Protein AF-A0A8D0GZ92-F1 (afdb_monomer_lite)

Secondary structure (DSSP, 8-state):
-HHHHHHHHTSPPBTTB-HHHHHHHHHHHHHHHHHHHHHHHHHHHHHHHHT--GGGGSPTT---HHHHHHHHHHHHHT-SS--TTTTGGGSPPPP---HHHHHHHHHHHHGGGS-HHHHHHHHHHHHHHHHTHHHHHHHHHHHHHHHSSSTTHHHIIIIIIIS--S-HHHHT-------SS----S-HHHHHHHHHHHHHHHHHHHHTT-SPPPEETTTEEPP-GGGGGSSSEEEE--SSS-EEEE-SS--EEEEEETTEEEEEE-EETTEEPPHHHHHHHHHHHHH--PPPPTTHHHHGGGGGS-TTS-PPPPP-S-PPPPP-----------------SS----S-EE------

Structure (mmCIF, N/CA/C/O backbone):
data_AF-A0A8D0GZ92-F1
#
_entry.id   AF-A0A8D0GZ92-F1
#
loop_
_atom_site.group_PDB
_atom_site.id
_atom_site.type_symbol
_atom_site.label_atom_id
_atom_site.label_alt_id
_atom_site.label_comp_id
_atom_site.label_asym_id
_atom_site.label_entity_id
_atom_site.label_seq_id
_atom_site.pdbx_PDB_ins_code
_atom_site.Cartn_x
_atom_site.Cartn_y
_atom_site.Cartn_z
_atom_site.occupancy
_atom_site.B_iso_or_equiv
_atom_site.auth_seq_id
_atom_site.auth_comp_id
_atom_site.auth_asym_id
_atom_site.auth_atom_id
_atom_site.pdbx_PDB_model_num
ATOM 1 N N . MET A 1 1 ? 5.619 -16.205 49.982 1.00 55.62 1 MET A N 1
ATOM 2 C CA . MET A 1 1 ? 5.967 -16.396 48.554 1.00 55.62 1 MET A CA 1
ATOM 3 C C . MET A 1 1 ? 4.899 -15.860 47.570 1.00 55.62 1 MET A C 1
ATOM 5 O O . MET A 1 1 ? 4.922 -16.271 46.428 1.00 55.62 1 MET A O 1
ATOM 9 N N . GLY A 1 2 ? 4.015 -14.900 47.908 1.00 82.19 2 GLY A N 1
ATOM 10 C CA . GLY A 1 2 ? 3.177 -14.170 46.918 1.00 82.19 2 GLY A CA 1
ATOM 11 C C . GLY A 1 2 ? 2.415 -15.019 45.872 1.00 82.19 2 GLY A C 1
ATOM 12 O O . GLY A 1 2 ? 2.081 -16.174 46.121 1.00 82.19 2 GLY A O 1
ATOM 13 N N . MET A 1 3 ? 2.146 -14.454 44.684 1.00 79.38 3 MET A N 1
ATOM 14 C CA . MET A 1 3 ? 1.546 -15.200 43.557 1.00 79.38 3 MET A CA 1
ATOM 15 C C . MET A 1 3 ? 2.471 -16.294 42.997 1.00 79.38 3 MET A C 1
ATOM 17 O O . MET A 1 3 ? 1.981 -17.310 42.516 1.00 79.38 3 MET A O 1
ATOM 21 N N . ILE A 1 4 ? 3.793 -16.120 43.094 1.00 82.12 4 ILE A N 1
ATOM 22 C CA . ILE A 1 4 ? 4.789 -17.098 42.621 1.00 82.12 4 ILE A CA 1
ATOM 23 C C . ILE A 1 4 ? 4.659 -18.421 43.392 1.00 82.12 4 ILE A C 1
ATOM 25 O O . ILE A 1 4 ? 4.644 -19.488 42.791 1.00 82.12 4 ILE A O 1
ATOM 29 N N . GLY A 1 5 ? 4.468 -18.354 44.710 1.00 79.38 5 GLY A N 1
ATOM 30 C CA . GLY A 1 5 ? 4.240 -19.514 45.572 1.00 79.38 5 GLY A CA 1
ATOM 31 C C . GLY A 1 5 ? 2.947 -20.249 45.235 1.00 79.38 5 GLY A C 1
ATOM 32 O O . GLY A 1 5 ? 2.959 -21.468 45.144 1.00 79.38 5 GLY A O 1
ATOM 33 N N . LYS A 1 6 ? 1.866 -19.519 44.926 1.00 83.06 6 LYS A N 1
ATOM 34 C CA . LYS A 1 6 ? 0.609 -20.137 44.470 1.00 83.06 6 LYS A CA 1
ATOM 35 C C . LYS A 1 6 ? 0.766 -20.868 43.136 1.00 83.06 6 LYS A C 1
ATOM 37 O O . LYS A 1 6 ? 0.186 -21.931 42.954 1.00 83.06 6 LYS A O 1
ATOM 42 N N . ILE A 1 7 ? 1.550 -20.320 42.204 1.00 82.81 7 ILE A N 1
ATOM 43 C CA . ILE A 1 7 ? 1.869 -20.997 40.936 1.00 82.81 7 ILE A CA 1
ATOM 44 C C . ILE A 1 7 ? 2.711 -22.247 41.211 1.00 82.81 7 ILE A C 1
ATOM 46 O O . ILE A 1 7 ? 2.443 -23.298 40.639 1.00 82.81 7 ILE A O 1
ATOM 50 N N . LYS A 1 8 ? 3.690 -22.145 42.119 1.00 81.06 8 LYS A N 1
ATOM 51 C CA . LYS A 1 8 ? 4.543 -23.261 42.539 1.00 81.06 8 LYS A CA 1
ATOM 52 C C . LYS A 1 8 ? 3.734 -24.437 43.096 1.00 81.06 8 LYS A C 1
ATOM 54 O O . LYS A 1 8 ? 3.995 -25.568 42.714 1.00 81.06 8 LYS A O 1
ATOM 59 N N . GLU A 1 9 ? 2.729 -24.167 43.929 1.00 83.06 9 GLU A N 1
ATOM 60 C CA . GLU A 1 9 ? 1.842 -25.183 44.529 1.00 83.06 9 GLU A CA 1
ATOM 61 C C . GLU A 1 9 ? 1.042 -25.998 43.497 1.00 83.06 9 GLU A C 1
ATOM 63 O O . GLU A 1 9 ? 0.631 -27.116 43.787 1.00 83.06 9 GLU A O 1
ATOM 68 N N . HIS A 1 10 ? 0.841 -25.463 42.288 1.00 82.50 10 HIS A N 1
ATOM 69 C CA . HIS A 1 10 ? 0.111 -26.132 41.206 1.00 82.50 10 HIS A CA 1
ATOM 70 C C . HIS A 1 10 ? 1.036 -26.820 40.187 1.00 82.50 10 HIS A C 1
ATOM 72 O O . HIS A 1 10 ? 0.551 -27.396 39.212 1.00 82.50 10 HIS A O 1
ATOM 78 N N . LEU A 1 11 ? 2.361 -26.762 40.378 1.00 79.62 11 LEU A N 1
ATOM 79 C CA . LEU A 1 11 ? 3.323 -27.457 39.525 1.00 79.62 11 LEU A CA 1
ATOM 80 C C . LEU A 1 11 ? 3.565 -28.879 40.060 1.00 79.62 11 LEU A C 1
ATOM 82 O O . LEU A 1 11 ? 3.904 -29.033 41.235 1.00 79.62 11 LEU A O 1
ATOM 86 N N . PRO A 1 12 ? 3.432 -29.929 39.228 1.00 73.56 12 PRO A N 1
ATOM 87 C CA . PRO A 1 12 ? 3.648 -31.297 39.681 1.00 73.56 12 PRO A CA 1
ATOM 88 C C . PRO A 1 12 ? 5.105 -31.501 40.112 1.00 73.56 12 PRO A C 1
ATOM 90 O O . PRO A 1 12 ? 6.044 -31.093 39.423 1.00 73.56 12 PRO A O 1
ATOM 93 N N . VAL A 1 13 ? 5.297 -32.147 41.261 1.00 64.62 13 VAL A N 1
ATOM 94 C CA . VAL A 1 13 ? 6.606 -32.650 41.690 1.00 64.62 13 VAL A CA 1
ATOM 95 C C . VAL A 1 13 ? 6.866 -33.943 40.910 1.00 64.62 13 VAL A C 1
ATOM 97 O O . VAL A 1 13 ? 6.048 -34.858 40.937 1.00 64.62 13 VAL A O 1
ATOM 100 N N . SER A 1 14 ? 7.976 -34.014 40.181 1.00 68.75 14 SER A N 1
ATOM 101 C CA . SER A 1 14 ? 8.399 -35.186 39.402 1.00 68.75 14 SER A CA 1
ATOM 102 C C . SER A 1 14 ? 9.882 -35.439 39.672 1.00 68.75 14 SER A C 1
ATOM 104 O O . SER A 1 14 ? 10.587 -34.496 40.028 1.00 68.75 14 SER A O 1
ATOM 106 N N . GLU A 1 15 ? 10.382 -36.664 39.463 1.00 60.38 15 GLU A N 1
ATOM 107 C CA . GLU A 1 15 ? 11.820 -36.992 39.575 1.00 60.38 15 GLU A CA 1
ATOM 108 C C . GLU A 1 15 ? 12.722 -36.041 38.767 1.00 60.38 15 GLU A C 1
ATOM 110 O O . GLU A 1 15 ? 13.886 -35.845 39.107 1.00 60.38 15 GLU A O 1
ATOM 115 N N . TYR A 1 16 ? 12.170 -35.396 37.737 1.00 63.28 16 TYR A N 1
ATOM 116 C CA . TYR A 1 16 ? 12.874 -34.463 36.862 1.00 63.28 16 TYR A CA 1
ATOM 117 C C . TYR A 1 16 ? 12.744 -32.977 37.254 1.00 63.28 16 TYR A C 1
ATOM 119 O O . TYR A 1 16 ? 13.370 -32.134 36.611 1.00 63.28 16 TYR A O 1
ATOM 127 N N . LEU A 1 17 ? 11.948 -32.615 38.274 1.00 73.69 17 LEU A N 1
ATOM 128 C CA . LEU A 1 17 ? 11.696 -31.217 38.659 1.00 73.69 17 LEU A CA 1
ATOM 129 C C . LEU A 1 17 ? 11.966 -30.985 40.154 1.00 73.69 17 LEU A C 1
ATOM 131 O O . LEU A 1 17 ? 11.111 -31.214 41.008 1.00 73.69 17 LEU A O 1
ATOM 135 N N . SER A 1 18 ? 13.169 -30.497 40.465 1.00 81.19 18 SER A N 1
ATOM 136 C CA . SER A 1 18 ? 13.577 -30.147 41.832 1.00 81.19 18 SER A CA 1
ATOM 137 C C . SER A 1 18 ? 12.825 -28.921 42.373 1.00 81.19 18 SER A C 1
ATOM 139 O O . SER A 1 18 ? 12.282 -28.121 41.609 1.00 81.19 18 SER A O 1
ATOM 141 N N . ASP A 1 19 ? 12.847 -28.710 43.694 1.00 80.56 19 ASP A N 1
ATOM 142 C CA . ASP A 1 19 ? 12.244 -27.527 44.337 1.00 80.56 19 ASP A CA 1
ATOM 143 C C . ASP A 1 19 ? 12.795 -26.202 43.771 1.00 80.56 19 ASP A C 1
ATOM 145 O O . ASP A 1 19 ? 12.054 -25.244 43.532 1.00 80.56 19 ASP A O 1
ATOM 149 N N . GLN A 1 20 ? 14.099 -26.174 43.464 1.00 81.81 20 GLN A N 1
ATOM 150 C CA . GLN A 1 20 ? 14.734 -25.057 42.762 1.00 81.81 20 GLN A CA 1
ATOM 151 C C . GLN A 1 20 ? 14.167 -24.880 41.346 1.00 81.81 20 GLN A C 1
ATOM 153 O O . GLN A 1 20 ? 13.862 -23.753 40.956 1.00 81.81 20 GLN A O 1
ATOM 158 N N . GLY A 1 21 ? 13.956 -25.972 40.605 1.00 82.56 21 GLY A N 1
ATOM 159 C CA . GLY A 1 21 ? 13.308 -25.951 39.292 1.00 82.56 21 GLY A CA 1
ATOM 160 C C . GLY A 1 21 ? 11.879 -25.401 39.341 1.00 82.56 21 GLY A C 1
ATOM 161 O O . GLY A 1 21 ? 11.512 -24.574 38.508 1.00 82.56 21 GLY A O 1
ATOM 162 N N . GLN A 1 22 ? 11.095 -25.765 40.359 1.00 82.88 22 GLN A N 1
ATOM 163 C CA . GLN A 1 22 ? 9.747 -25.225 40.571 1.00 82.88 22 GLN A CA 1
ATOM 164 C C . GLN A 1 22 ? 9.756 -23.724 40.897 1.00 82.88 22 GLN A C 1
ATOM 166 O O . GLN A 1 22 ? 8.918 -22.974 40.389 1.00 82.88 22 GLN A O 1
ATOM 171 N N . ASN A 1 23 ? 10.709 -23.256 41.711 1.00 86.00 23 ASN A N 1
ATOM 172 C CA . ASN A 1 23 ? 10.872 -21.827 42.008 1.00 86.00 23 ASN A CA 1
ATOM 173 C C . ASN A 1 23 ? 11.219 -21.026 40.740 1.00 86.00 23 ASN A C 1
ATOM 175 O O . ASN A 1 23 ? 10.626 -19.978 40.487 1.00 86.00 23 ASN A O 1
ATOM 179 N N . VAL A 1 24 ? 12.140 -21.531 39.912 1.00 89.19 24 VAL A N 1
ATOM 180 C CA . VAL A 1 24 ? 12.517 -20.883 38.645 1.00 89.19 24 VAL A CA 1
ATOM 181 C C . VAL A 1 24 ? 11.342 -20.869 37.668 1.00 89.19 24 VAL A C 1
ATOM 183 O O . VAL A 1 24 ? 11.034 -19.823 37.098 1.00 89.19 24 VAL A O 1
ATOM 186 N N . LEU A 1 25 ? 10.643 -21.995 37.505 1.00 88.88 25 LEU A N 1
ATOM 187 C CA . LEU A 1 25 ? 9.524 -22.109 36.569 1.00 88.88 25 LEU A CA 1
ATOM 188 C C . LEU A 1 25 ? 8.343 -21.217 36.974 1.00 88.88 25 LEU A C 1
ATOM 190 O O . LEU A 1 25 ? 7.764 -20.537 36.129 1.00 88.88 25 LEU A O 1
ATOM 194 N N . SER A 1 26 ? 8.014 -21.164 38.266 1.00 87.25 26 SER A N 1
ATOM 195 C CA . SER A 1 26 ? 6.948 -20.296 38.782 1.00 87.25 26 SER A CA 1
ATOM 196 C C . SER A 1 26 ? 7.288 -18.806 38.652 1.00 87.25 26 SER A C 1
ATOM 198 O O . SER A 1 26 ? 6.424 -18.015 38.265 1.00 87.25 26 SER A O 1
ATOM 200 N N . ALA A 1 27 ? 8.543 -18.411 38.889 1.00 91.12 27 ALA A N 1
ATOM 201 C CA . ALA A 1 27 ? 9.006 -17.042 38.658 1.00 91.12 27 ALA A CA 1
ATOM 202 C C . ALA A 1 27 ? 8.995 -16.670 37.163 1.00 91.12 27 ALA A C 1
ATOM 204 O O . ALA A 1 27 ? 8.590 -15.562 36.798 1.00 91.12 27 ALA A O 1
ATOM 205 N N . LEU A 1 28 ? 9.386 -17.597 36.284 1.00 93.44 28 LEU A N 1
ATOM 206 C CA . LEU A 1 28 ? 9.356 -17.406 34.834 1.00 93.44 28 LEU A CA 1
ATOM 207 C C . LEU A 1 28 ? 7.917 -17.295 34.309 1.00 93.44 28 LEU A C 1
ATOM 209 O O . LEU A 1 28 ? 7.618 -16.408 33.510 1.00 93.44 28 LEU A O 1
ATOM 213 N N . ALA A 1 29 ? 7.002 -18.124 34.812 1.00 91.50 29 ALA A N 1
ATOM 214 C CA . ALA A 1 29 ? 5.585 -18.052 34.470 1.00 91.50 29 ALA A CA 1
ATOM 215 C C . ALA A 1 29 ? 4.966 -16.722 34.925 1.00 91.50 29 ALA A C 1
ATOM 217 O O . ALA A 1 29 ? 4.347 -16.021 34.125 1.00 91.50 29 ALA A O 1
ATOM 218 N N . PHE A 1 30 ? 5.187 -16.330 36.185 1.00 94.31 30 PHE A N 1
ATOM 219 C CA . PHE A 1 30 ? 4.680 -15.066 36.716 1.00 94.31 30 PHE A CA 1
ATOM 220 C C . PHE A 1 30 ? 5.223 -13.854 35.950 1.00 94.31 30 PHE A C 1
ATOM 222 O O . PHE A 1 30 ? 4.450 -12.986 35.545 1.00 94.31 30 PHE A O 1
ATOM 229 N N . SER A 1 31 ? 6.537 -13.800 35.711 1.00 94.19 31 SER A N 1
ATOM 230 C CA . SER A 1 31 ? 7.157 -12.692 34.973 1.00 94.19 31 SER A CA 1
ATOM 231 C C . SER A 1 31 ? 6.659 -12.610 33.529 1.00 94.19 31 SER A C 1
ATOM 233 O O . SER A 1 31 ? 6.366 -11.512 33.059 1.00 94.19 31 SER A O 1
ATOM 235 N N . THR A 1 32 ? 6.466 -13.748 32.854 1.00 94.50 32 THR A N 1
ATOM 236 C CA . THR A 1 32 ? 5.903 -13.796 31.495 1.00 94.50 32 THR A CA 1
ATOM 237 C C . THR A 1 32 ? 4.463 -13.282 31.463 1.00 94.50 32 THR A C 1
ATOM 239 O O . THR A 1 32 ? 4.130 -12.453 30.617 1.00 94.50 32 THR A O 1
ATOM 242 N N . VAL A 1 33 ? 3.611 -13.713 32.401 1.00 95.19 33 VAL A N 1
ATOM 243 C CA . VAL A 1 33 ? 2.216 -13.245 32.499 1.00 95.19 33 VAL A CA 1
ATOM 244 C C . VAL A 1 33 ? 2.155 -11.748 32.795 1.00 95.19 33 VAL A C 1
ATOM 246 O O . VAL A 1 33 ? 1.409 -11.026 32.134 1.00 95.19 33 VAL A O 1
ATOM 249 N N . LEU A 1 34 ? 2.963 -11.260 33.740 1.00 95.44 34 LEU A N 1
ATOM 250 C CA . LEU A 1 34 ? 3.033 -9.837 34.073 1.00 95.44 34 LEU A CA 1
ATOM 251 C C . LEU A 1 34 ? 3.503 -9.000 32.875 1.00 95.44 34 LEU A C 1
ATOM 253 O O . LEU A 1 34 ? 2.910 -7.965 32.567 1.00 95.44 34 LEU A O 1
ATOM 257 N N . TRP A 1 35 ? 4.540 -9.458 32.175 1.00 94.56 35 TRP A N 1
ATOM 258 C CA . TRP A 1 35 ? 5.066 -8.805 30.978 1.00 94.56 35 TRP A CA 1
ATOM 259 C C . TRP A 1 35 ? 4.031 -8.760 29.844 1.00 94.56 35 TRP A C 1
ATOM 261 O O . TRP A 1 35 ? 3.812 -7.700 29.254 1.00 94.56 35 TRP A O 1
ATOM 271 N N . LEU A 1 36 ? 3.328 -9.869 29.586 1.00 94.38 36 LEU A N 1
ATOM 272 C CA . LEU A 1 36 ? 2.234 -9.919 28.612 1.00 94.38 36 LEU A CA 1
ATOM 273 C C . LEU A 1 36 ? 1.093 -8.970 28.995 1.00 94.38 36 LEU A C 1
ATOM 275 O O . LEU A 1 36 ? 0.624 -8.209 28.148 1.00 94.38 36 LEU A O 1
ATOM 279 N N . ALA A 1 37 ? 0.672 -8.968 30.263 1.00 95.19 37 ALA A N 1
ATOM 280 C CA . ALA A 1 37 ? -0.378 -8.081 30.757 1.00 95.19 37 ALA A CA 1
ATOM 281 C C . ALA A 1 37 ? 0.000 -6.602 30.579 1.00 95.19 37 ALA A C 1
ATOM 283 O O . ALA A 1 37 ? -0.817 -5.808 30.106 1.00 95.19 37 ALA A O 1
ATOM 284 N N . LEU A 1 38 ? 1.251 -6.237 30.878 1.00 92.69 38 LEU A N 1
ATOM 285 C CA . LEU A 1 38 ? 1.764 -4.883 30.672 1.00 92.69 38 LEU A CA 1
ATOM 286 C C . LEU A 1 38 ? 1.724 -4.490 29.189 1.00 92.69 38 LEU A C 1
ATOM 288 O O . LEU A 1 38 ? 1.217 -3.420 28.853 1.00 92.69 38 LEU A O 1
ATOM 292 N N . ILE A 1 39 ? 2.203 -5.357 28.290 1.00 90.00 39 ILE A N 1
ATOM 293 C CA . ILE A 1 39 ? 2.196 -5.097 26.842 1.00 90.00 39 ILE A CA 1
ATOM 294 C C . ILE A 1 39 ? 0.772 -4.935 26.314 1.00 90.00 39 ILE A C 1
ATOM 296 O O . ILE A 1 39 ? 0.499 -3.997 25.565 1.00 90.00 39 ILE A O 1
ATOM 300 N N . LEU A 1 40 ? -0.143 -5.829 26.691 1.00 91.56 40 LEU A N 1
ATOM 301 C CA . LEU A 1 40 ? -1.537 -5.765 26.255 1.00 91.56 40 LEU A CA 1
ATOM 302 C C . LEU A 1 40 ? -2.228 -4.499 26.769 1.00 91.56 40 LEU A C 1
ATOM 304 O O . LEU A 1 40 ? -2.970 -3.862 26.019 1.00 91.56 40 LEU A O 1
ATOM 308 N N . THR A 1 41 ? -1.934 -4.092 28.003 1.00 93.00 41 THR A N 1
ATOM 309 C CA . THR A 1 41 ? -2.449 -2.849 28.590 1.00 93.00 41 THR A CA 1
ATOM 310 C C . THR A 1 41 ? -1.922 -1.632 27.834 1.00 93.00 41 THR A C 1
ATOM 312 O O . THR A 1 41 ? -2.712 -0.811 27.375 1.00 93.00 41 THR A O 1
ATOM 315 N N . MET A 1 42 ? -0.607 -1.549 27.606 1.00 91.06 42 MET A N 1
ATOM 316 C CA . MET A 1 42 ? 0.016 -0.461 26.842 1.00 91.06 42 MET A CA 1
ATOM 317 C C . MET A 1 42 ? -0.551 -0.362 25.421 1.00 91.06 42 MET A C 1
ATOM 319 O O . MET A 1 42 ? -0.904 0.726 24.966 1.00 91.06 42 MET A O 1
ATOM 323 N N . ARG A 1 43 ? -0.710 -1.500 24.730 1.00 90.75 43 ARG A N 1
ATOM 324 C CA . ARG A 1 43 ? -1.328 -1.557 23.395 1.00 90.75 43 ARG A CA 1
ATOM 325 C C . ARG A 1 43 ? -2.779 -1.089 23.412 1.00 90.75 43 ARG A C 1
ATOM 327 O O . ARG A 1 43 ? -3.183 -0.344 22.525 1.00 90.75 43 ARG A O 1
ATOM 334 N N . SER A 1 44 ? -3.548 -1.494 24.419 1.00 92.50 44 SER A N 1
ATOM 335 C CA . SER A 1 44 ? -4.953 -1.102 24.560 1.00 92.50 44 SER A CA 1
ATOM 336 C C . SER A 1 44 ? -5.094 0.397 24.822 1.00 92.50 44 SER A C 1
ATOM 338 O O . SER A 1 44 ? -5.915 1.046 24.179 1.00 92.50 44 SER A O 1
ATOM 340 N N . ILE A 1 45 ? -4.248 0.965 25.689 1.00 94.56 45 ILE A N 1
ATOM 341 C CA . ILE A 1 45 ? -4.205 2.411 25.943 1.00 94.56 45 ILE A CA 1
ATOM 342 C C . ILE A 1 45 ? -3.836 3.161 24.664 1.00 94.56 45 ILE A C 1
ATOM 344 O O . ILE A 1 45 ? -4.543 4.089 24.279 1.00 94.56 45 ILE A O 1
ATOM 348 N N . LEU A 1 46 ? -2.776 2.738 23.966 1.00 94.06 46 LEU A N 1
ATOM 349 C CA . LEU A 1 46 ? -2.370 3.380 22.719 1.00 94.06 46 LEU A CA 1
ATOM 350 C C . LEU A 1 46 ? -3.488 3.318 21.673 1.00 94.06 46 LEU A C 1
ATOM 352 O O . LEU A 1 46 ? -3.777 4.321 21.032 1.00 94.06 46 LEU A O 1
ATOM 356 N N . LYS A 1 47 ? -4.171 2.180 21.542 1.00 93.56 47 LYS A N 1
ATOM 357 C CA . LYS A 1 47 ? -5.312 2.038 20.634 1.00 93.56 47 LYS A CA 1
ATOM 358 C C . LYS A 1 47 ? -6.454 2.989 20.977 1.00 93.56 47 LYS A C 1
ATOM 360 O O . LYS A 1 47 ? -6.986 3.636 20.081 1.00 93.56 47 LYS A O 1
ATOM 365 N N . LEU A 1 48 ? -6.809 3.106 22.257 1.00 93.56 48 LEU A N 1
ATOM 366 C CA . LEU A 1 48 ? -7.830 4.051 22.715 1.00 93.56 48 LEU A CA 1
ATOM 367 C C . LEU A 1 48 ? -7.432 5.500 22.423 1.00 93.56 48 LEU A C 1
ATOM 369 O O . LEU A 1 48 ? -8.261 6.270 21.944 1.00 93.56 48 LEU A O 1
ATOM 373 N N . LEU A 1 49 ? -6.164 5.858 22.644 1.00 94.50 49 LEU A N 1
ATOM 374 C CA . LEU A 1 49 ? -5.649 7.181 22.299 1.00 94.50 49 LEU A CA 1
ATOM 375 C C . LEU A 1 49 ? -5.756 7.437 20.790 1.00 94.50 49 LEU A C 1
ATOM 377 O O . LEU A 1 49 ? -6.232 8.495 20.389 1.00 94.50 49 LEU A O 1
ATOM 381 N N . LEU A 1 50 ? -5.379 6.474 19.949 1.00 93.06 50 LEU A N 1
ATOM 382 C CA . LEU A 1 50 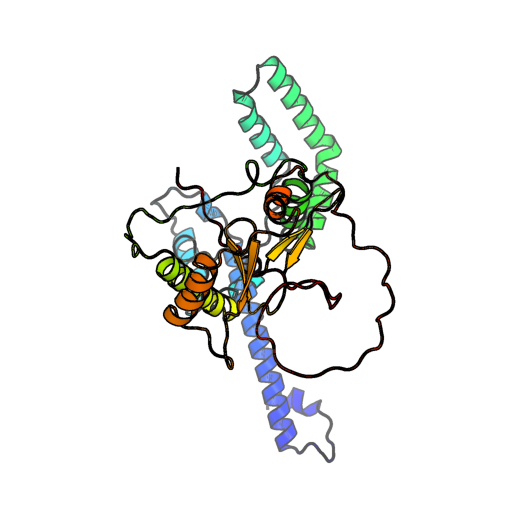? -5.438 6.618 18.491 1.00 93.06 50 LEU A CA 1
ATOM 383 C C . LEU A 1 50 ? -6.871 6.642 17.930 1.00 93.06 50 LEU A C 1
ATOM 385 O O . LEU A 1 50 ? -7.069 7.103 16.811 1.00 93.06 50 LEU A O 1
ATOM 389 N N . CYS A 1 51 ? -7.880 6.208 18.691 1.00 91.12 51 CYS A N 1
ATOM 390 C CA . CYS A 1 51 ? -9.290 6.370 18.323 1.00 91.12 51 CYS A CA 1
ATOM 391 C C . CYS A 1 51 ? -9.791 7.824 18.435 1.00 91.12 51 CYS A C 1
ATOM 393 O O . CYS A 1 51 ? -10.902 8.114 17.983 1.00 91.12 51 CYS A O 1
ATOM 395 N N . TYR A 1 52 ? -9.029 8.740 19.041 1.00 90.38 52 TYR A N 1
ATOM 396 C CA . TYR A 1 52 ? -9.394 10.155 19.080 1.00 90.38 52 TYR A CA 1
ATOM 397 C C . TYR A 1 52 ? -9.116 10.829 17.729 1.00 90.38 52 TYR A C 1
ATOM 399 O O . TYR A 1 52 ? -7.991 10.844 17.237 1.00 90.38 52 TYR A O 1
ATOM 407 N N . HIS A 1 53 ? -10.158 11.428 17.152 1.00 85.44 53 HIS A N 1
ATOM 408 C CA . HIS A 1 53 ? -10.137 12.045 15.820 1.00 85.44 53 HIS A CA 1
ATOM 409 C C . HIS A 1 53 ? -10.372 13.564 15.849 1.00 85.44 53 HIS A C 1
ATOM 411 O O . HIS A 1 53 ? -10.356 14.198 14.797 1.00 85.44 53 HIS A O 1
ATOM 417 N N . GLY A 1 54 ? -10.597 14.158 17.029 1.00 83.94 54 GLY A N 1
ATOM 418 C CA . GLY A 1 54 ? -10.922 15.587 17.154 1.00 83.94 54 GLY A CA 1
ATOM 419 C C . GLY A 1 54 ? -9.817 16.504 16.625 1.00 83.94 54 GLY A C 1
ATOM 420 O O . GLY A 1 54 ? -10.114 17.531 16.026 1.00 83.94 54 GLY A O 1
ATOM 421 N N . TRP A 1 55 ? -8.561 16.065 16.733 1.00 86.38 55 TRP A N 1
ATOM 422 C CA . TRP A 1 55 ? -7.384 16.777 16.232 1.00 86.38 55 TRP A CA 1
ATOM 423 C C . TRP A 1 55 ? -7.421 17.066 14.720 1.00 86.38 55 TRP A C 1
ATOM 425 O O . TRP A 1 55 ? -6.811 18.035 14.284 1.00 86.38 55 TRP A O 1
ATOM 435 N N . MET A 1 56 ? -8.120 16.254 13.911 1.00 86.19 56 MET A N 1
ATOM 436 C CA . MET A 1 56 ? -8.187 16.446 12.451 1.00 86.19 56 MET A CA 1
ATOM 437 C C . MET A 1 56 ? -9.039 17.647 12.038 1.00 86.19 56 MET A C 1
ATOM 439 O O . MET A 1 56 ? -8.911 18.125 10.916 1.00 86.19 56 MET A O 1
ATOM 443 N N . TYR A 1 57 ? -9.932 18.093 12.919 1.00 86.19 57 TYR A N 1
ATOM 444 C CA . TYR A 1 57 ? -10.864 19.186 12.653 1.00 86.19 57 TYR A CA 1
ATOM 445 C C . TYR A 1 57 ? -10.407 20.509 13.285 1.00 86.19 57 TYR A C 1
ATOM 447 O O . TYR A 1 57 ? -11.117 21.506 13.184 1.00 86.19 57 TYR A O 1
ATOM 455 N N . GLU A 1 58 ? -9.248 20.528 13.952 1.00 86.19 58 GLU A N 1
ATOM 456 C CA . GLU A 1 58 ? -8.665 21.754 14.498 1.00 86.19 58 GLU A CA 1
ATOM 457 C C . GLU A 1 58 ? -7.975 22.576 13.397 1.00 86.19 58 GLU A C 1
ATOM 459 O O . GLU A 1 58 ? -7.390 22.034 12.457 1.00 86.19 58 GLU A O 1
ATOM 464 N N . GLU A 1 59 ? -8.023 23.906 13.518 1.00 81.62 59 GLU A N 1
ATOM 465 C CA . GLU A 1 59 ? -7.331 24.811 12.597 1.00 81.62 59 GLU A CA 1
ATOM 466 C C . GLU A 1 59 ? -5.809 24.617 12.672 1.00 81.62 59 GLU A C 1
ATOM 468 O O . GLU A 1 59 ? -5.210 24.563 13.754 1.00 81.62 59 GLU A O 1
ATOM 473 N N . PHE A 1 60 ? -5.149 24.596 11.512 1.00 76.25 60 PHE A N 1
ATOM 474 C CA . PHE A 1 60 ? -3.691 24.550 11.455 1.00 76.25 60 PHE A CA 1
ATOM 475 C C . PHE A 1 60 ? -3.078 25.728 12.230 1.00 76.25 60 PHE A C 1
ATOM 477 O O . PHE A 1 60 ? -3.396 26.890 11.992 1.00 76.25 60 PHE A O 1
ATOM 484 N N . GLY A 1 61 ? -2.183 25.417 13.170 1.00 77.19 61 GLY A N 1
ATOM 485 C CA . GLY A 1 61 ? -1.491 26.407 14.002 1.00 77.19 61 GLY A CA 1
ATOM 486 C C . GLY A 1 61 ? -2.178 26.745 15.331 1.00 77.19 61 GLY A C 1
ATOM 487 O O . GLY A 1 61 ? -1.523 27.313 16.203 1.00 77.19 61 GLY A O 1
ATOM 488 N N . LYS A 1 62 ? -3.437 26.341 15.551 1.00 84.50 62 LYS A N 1
ATOM 489 C CA . LYS A 1 62 ? -4.153 26.551 16.821 1.00 84.50 62 LYS A CA 1
ATOM 490 C C . LYS A 1 62 ? -4.599 25.220 17.424 1.00 84.50 62 LYS A C 1
ATOM 492 O O . LYS A 1 62 ? -5.727 24.788 17.228 1.00 84.50 62 LYS A O 1
ATOM 497 N N . MET A 1 63 ? -3.715 24.588 18.199 1.00 87.31 63 MET A N 1
ATOM 498 C CA . MET A 1 63 ? -4.070 23.353 18.909 1.00 87.31 63 MET A CA 1
ATOM 499 C C . MET A 1 63 ? -4.738 23.634 20.253 1.00 87.31 63 MET A C 1
ATOM 501 O O . MET A 1 63 ? -4.202 24.398 21.070 1.00 87.31 63 MET A O 1
ATOM 505 N N . SER A 1 64 ? -5.850 22.950 20.520 1.00 91.12 64 SER A N 1
ATOM 506 C CA . SER A 1 64 ? -6.506 22.994 21.827 1.00 91.12 64 SER A CA 1
ATOM 507 C C . SER A 1 64 ? -5.614 22.387 22.919 1.00 91.12 64 SER A C 1
ATOM 509 O O . SER A 1 64 ? -4.746 21.546 22.662 1.00 91.12 64 SER A O 1
ATOM 511 N N . ASN A 1 65 ? -5.819 22.790 24.176 1.00 92.25 65 ASN A N 1
ATOM 512 C CA . ASN A 1 65 ? -5.087 22.190 25.298 1.00 92.25 65 ASN A CA 1
ATOM 513 C C . ASN A 1 65 ? -5.394 20.691 25.438 1.00 92.25 65 ASN A C 1
ATOM 515 O O . ASN A 1 65 ? -4.497 19.916 25.765 1.00 92.25 65 ASN A O 1
ATOM 519 N N . THR A 1 66 ? -6.616 20.272 25.098 1.00 91.69 66 THR A N 1
ATOM 520 C CA . THR A 1 66 ? -7.018 18.863 25.032 1.00 91.69 66 THR A CA 1
ATOM 521 C C . THR A 1 66 ? -6.155 18.085 24.041 1.00 91.69 66 THR A C 1
ATOM 523 O O . THR A 1 66 ? -5.568 17.069 24.409 1.00 91.69 66 THR A O 1
ATOM 526 N N . THR A 1 67 ? -5.997 18.594 22.816 1.00 91.88 67 THR A N 1
ATOM 527 C CA . THR A 1 67 ? -5.170 17.958 21.779 1.00 91.88 67 THR A CA 1
ATOM 528 C C . THR A 1 67 ? -3.692 17.946 22.159 1.00 91.88 67 THR A C 1
ATOM 530 O O . THR A 1 67 ? -3.017 16.941 21.949 1.00 91.88 67 THR A O 1
ATOM 533 N N . LYS A 1 68 ? -3.181 18.999 22.811 1.00 90.88 68 LYS A N 1
ATOM 534 C CA . LYS A 1 68 ? -1.800 19.016 23.330 1.00 90.88 68 LYS A CA 1
ATOM 535 C C . LYS A 1 68 ? -1.558 17.930 24.382 1.00 90.88 68 LYS A C 1
ATOM 537 O O . LYS A 1 68 ? -0.562 17.212 24.290 1.00 90.88 68 LYS A O 1
ATOM 542 N N . ILE A 1 69 ? -2.459 17.796 25.360 1.00 93.38 69 ILE A N 1
ATOM 543 C CA . ILE A 1 69 ? -2.375 16.759 26.402 1.00 93.38 69 ILE A CA 1
ATOM 544 C C . ILE A 1 69 ? -2.457 15.373 25.762 1.00 93.38 69 ILE A C 1
ATOM 546 O O . ILE A 1 69 ? -1.633 14.506 26.046 1.00 93.38 69 ILE A O 1
ATOM 550 N N . TRP A 1 70 ? -3.407 15.175 24.850 1.00 94.31 70 TRP A N 1
ATOM 551 C CA . TRP A 1 70 ? -3.558 13.920 24.126 1.00 94.31 70 TRP A CA 1
ATOM 552 C C . TRP A 1 70 ? -2.306 13.551 23.313 1.00 94.31 70 TRP A C 1
ATOM 554 O O . TRP A 1 70 ? -1.827 12.425 23.428 1.00 94.31 70 TRP A O 1
ATOM 564 N N . LEU A 1 71 ? -1.707 14.489 22.569 1.00 92.25 71 LEU A N 1
ATOM 565 C CA . LEU A 1 71 ? -0.454 14.257 21.837 1.00 92.25 71 LEU A CA 1
ATOM 566 C C . LEU A 1 71 ? 0.690 13.859 22.778 1.00 92.25 71 LEU A C 1
ATOM 568 O O . LEU A 1 71 ? 1.479 12.973 22.447 1.00 92.25 71 LEU A O 1
ATOM 572 N N . ALA A 1 72 ? 0.787 14.490 23.952 1.00 92.00 72 ALA A N 1
ATOM 573 C CA . ALA A 1 72 ? 1.779 14.121 24.957 1.00 92.00 72 ALA A CA 1
ATOM 574 C C . ALA A 1 72 ? 1.570 12.679 25.451 1.00 92.00 72 ALA A C 1
ATOM 576 O O . ALA A 1 72 ? 2.533 11.914 25.518 1.00 92.00 72 ALA A O 1
ATOM 577 N N . LEU A 1 73 ? 0.321 12.276 25.709 1.00 93.62 73 LEU A N 1
ATOM 578 C CA . LEU A 1 73 ? -0.017 10.897 26.069 1.00 93.62 73 LEU A CA 1
ATOM 579 C C . LEU A 1 73 ? 0.344 9.919 24.945 1.00 93.62 73 LEU A C 1
ATOM 581 O O . LEU A 1 73 ? 1.017 8.924 25.205 1.00 93.62 73 LEU A O 1
ATOM 585 N N . VAL A 1 74 ? -0.011 10.217 23.690 1.00 93.12 74 VAL A N 1
ATOM 586 C CA . VAL A 1 74 ? 0.362 9.375 22.539 1.00 93.12 74 VAL A CA 1
ATOM 587 C C . VAL A 1 74 ? 1.878 9.180 22.486 1.00 93.12 74 VAL A C 1
ATOM 589 O O . VAL A 1 74 ? 2.327 8.044 22.369 1.00 93.12 74 VAL A O 1
ATOM 592 N N . LYS A 1 75 ? 2.682 10.239 22.658 1.00 90.31 75 LYS A N 1
ATOM 593 C CA . LYS A 1 75 ? 4.154 10.131 22.678 1.00 90.31 75 LYS A CA 1
ATOM 594 C C . LYS A 1 75 ? 4.680 9.241 23.804 1.00 90.31 75 LYS A C 1
ATOM 596 O O . LYS A 1 75 ? 5.630 8.495 23.584 1.00 90.31 75 LYS A O 1
ATOM 601 N N . ILE A 1 76 ? 4.082 9.309 24.993 1.00 90.06 76 ILE A N 1
ATOM 602 C CA . ILE A 1 76 ? 4.480 8.478 26.139 1.00 90.06 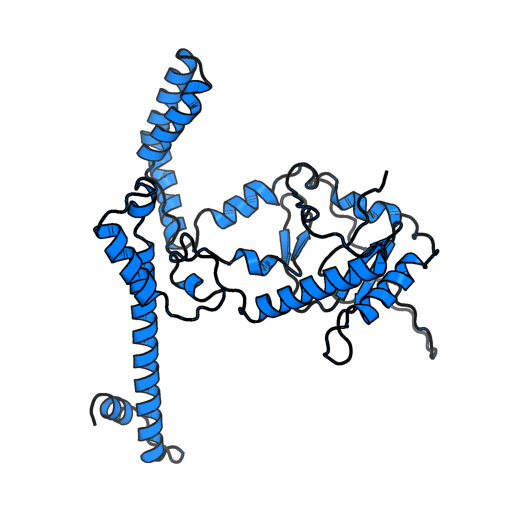76 ILE A CA 1
ATOM 603 C C . ILE A 1 76 ? 4.209 6.998 25.842 1.00 90.06 76 ILE A C 1
ATOM 605 O O . ILE A 1 76 ? 5.092 6.160 26.024 1.00 90.06 76 ILE A O 1
ATOM 609 N N . PHE A 1 77 ? 3.013 6.682 25.338 1.00 90.25 77 PHE A N 1
ATOM 610 C CA . PHE A 1 77 ? 2.579 5.302 25.097 1.00 90.25 77 PHE A CA 1
ATOM 611 C C . PHE A 1 77 ? 3.089 4.704 23.774 1.00 90.25 77 PHE A C 1
ATOM 613 O O . PHE A 1 77 ? 3.126 3.483 23.634 1.00 90.25 77 PHE A O 1
ATOM 620 N N . ALA A 1 78 ? 3.523 5.524 22.814 1.00 87.06 78 ALA A N 1
ATOM 621 C CA . ALA A 1 78 ? 4.089 5.067 21.544 1.00 87.06 78 ALA A CA 1
ATOM 622 C C . ALA A 1 78 ? 5.527 4.519 21.666 1.00 87.06 78 ALA A C 1
ATOM 624 O O . ALA A 1 78 ? 6.003 3.845 20.751 1.00 87.06 78 ALA A O 1
ATOM 625 N N . GLY A 1 79 ? 6.220 4.768 22.781 1.00 83.06 79 GLY A N 1
ATOM 626 C CA . GLY A 1 79 ? 7.589 4.299 23.005 1.00 83.06 79 GLY A CA 1
ATOM 627 C C . GLY A 1 79 ? 8.658 5.102 22.249 1.00 83.06 79 GLY A C 1
ATOM 628 O O . GLY A 1 79 ? 8.367 6.003 21.469 1.00 83.06 79 GLY A O 1
ATOM 629 N N . ARG A 1 80 ? 9.937 4.798 22.521 1.00 81.31 80 ARG A N 1
ATOM 630 C CA . ARG A 1 80 ? 11.083 5.612 22.058 1.00 81.31 80 ARG A CA 1
ATOM 631 C C . ARG A 1 80 ? 11.714 5.139 20.746 1.00 81.31 80 ARG A C 1
ATOM 633 O O . ARG A 1 80 ? 12.231 5.959 19.994 1.00 81.31 80 ARG A O 1
ATOM 640 N N . THR A 1 81 ? 11.701 3.835 20.479 1.00 85.94 81 THR A N 1
ATOM 641 C CA . THR A 1 81 ? 12.408 3.223 19.339 1.00 85.94 81 THR A CA 1
ATOM 642 C C . THR A 1 81 ? 11.522 2.196 18.631 1.00 85.94 81 THR A C 1
ATOM 644 O O . THR A 1 81 ? 11.762 0.993 18.753 1.00 85.94 81 THR A O 1
ATOM 647 N N . PRO A 1 82 ? 10.459 2.636 17.937 1.00 90.81 82 PRO A N 1
ATOM 648 C CA . PRO A 1 82 ? 9.573 1.717 17.240 1.00 90.81 82 PRO A CA 1
ATOM 649 C C . PRO A 1 82 ? 10.245 1.133 15.990 1.00 90.81 82 PRO A C 1
ATOM 651 O O . PRO A 1 82 ? 10.868 1.853 15.207 1.00 90.81 82 PRO A O 1
ATOM 654 N N . MET A 1 83 ? 10.067 -0.171 15.794 1.00 93.56 83 MET A N 1
ATOM 655 C CA . MET A 1 83 ? 10.289 -0.852 14.514 1.00 93.56 83 MET A CA 1
ATOM 656 C C . MET A 1 83 ? 9.105 -0.603 13.574 1.00 93.56 83 MET A C 1
ATOM 658 O O . MET A 1 83 ? 8.016 -0.254 14.043 1.00 93.56 83 MET A O 1
ATOM 662 N N . LEU A 1 84 ? 9.289 -0.827 12.271 1.00 95.06 84 LEU A N 1
ATOM 663 C CA . LEU A 1 84 ? 8.303 -0.528 11.222 1.00 95.06 84 LEU A CA 1
ATOM 664 C C . LEU A 1 84 ? 6.872 -0.986 11.561 1.00 95.06 84 LEU A C 1
ATOM 666 O O . LEU A 1 84 ? 5.919 -0.220 11.409 1.00 95.06 84 LEU A O 1
ATOM 670 N N . TYR A 1 85 ? 6.709 -2.210 12.074 1.00 95.12 85 TYR A N 1
ATOM 671 C CA . TYR A 1 85 ? 5.390 -2.784 12.358 1.00 95.12 85 TYR A CA 1
ATOM 672 C C . TYR A 1 85 ? 4.941 -2.668 13.822 1.00 95.12 85 TYR A C 1
ATOM 674 O O . TYR A 1 85 ? 3.874 -3.174 14.177 1.00 95.12 85 TYR A O 1
ATOM 682 N N . SER A 1 86 ? 5.679 -1.937 14.668 1.00 92.62 86 SER A N 1
ATOM 683 C CA . SER A 1 86 ? 5.416 -1.844 16.120 1.00 92.62 86 SER A CA 1
ATOM 684 C C . SER A 1 86 ? 4.000 -1.377 16.467 1.00 92.62 86 SER A C 1
ATOM 686 O O . SER A 1 86 ? 3.451 -1.774 17.495 1.00 92.62 86 SER A O 1
ATOM 688 N N . TYR A 1 87 ? 3.392 -0.556 15.608 1.00 93.62 87 TYR A N 1
ATOM 689 C CA . TYR A 1 87 ? 2.077 0.031 15.851 1.00 93.62 87 TYR A CA 1
ATOM 690 C C . TYR A 1 87 ? 0.911 -0.728 15.215 1.00 93.62 87 TYR A C 1
ATOM 692 O O . TYR A 1 87 ? -0.224 -0.430 15.571 1.00 93.62 87 TYR A O 1
ATOM 700 N N . GLN A 1 88 ? 1.139 -1.710 14.328 1.00 92.88 88 GLN A N 1
ATOM 701 C CA . GLN A 1 88 ? 0.053 -2.319 13.534 1.00 92.88 88 GLN A CA 1
ATOM 702 C C . GLN A 1 88 ? -1.071 -2.900 14.406 1.00 92.88 88 GLN A C 1
ATOM 704 O O . GLN A 1 88 ? -2.245 -2.719 14.100 1.00 92.88 88 GLN A O 1
ATOM 709 N N . ALA A 1 89 ? -0.724 -3.523 15.536 1.00 90.31 89 ALA A N 1
ATOM 710 C CA . ALA A 1 89 ? -1.698 -4.085 16.475 1.00 90.31 89 ALA A CA 1
ATOM 711 C C . ALA A 1 89 ? -2.477 -3.026 17.286 1.00 90.31 89 ALA A C 1
ATOM 713 O O . ALA A 1 89 ? -3.546 -3.324 17.822 1.00 90.31 89 ALA A O 1
ATOM 714 N N . SER A 1 90 ? -1.945 -1.807 17.388 1.00 92.69 90 SER A N 1
ATOM 715 C CA . SER A 1 90 ? -2.537 -0.697 18.142 1.00 92.69 90 SER A CA 1
ATOM 716 C C . SER A 1 90 ? -3.333 0.263 17.259 1.00 92.69 90 SER A C 1
ATOM 718 O O . SER A 1 90 ? -4.033 1.119 17.792 1.00 92.69 90 SER A O 1
ATOM 720 N N . LEU A 1 91 ? -3.250 0.149 15.929 1.00 92.94 91 LEU A N 1
ATOM 721 C CA . LEU A 1 91 ? -4.004 1.021 15.032 1.00 92.94 91 LEU A CA 1
ATOM 722 C C . LEU A 1 91 ? -5.522 0.821 15.218 1.00 92.94 91 LEU A C 1
ATOM 724 O O . LEU A 1 91 ? -5.996 -0.313 15.385 1.00 92.94 91 LEU A O 1
ATOM 728 N N . PRO A 1 92 ? -6.307 1.911 15.209 1.00 90.81 92 PRO A N 1
ATOM 729 C CA . PRO A 1 92 ? -7.755 1.826 15.278 1.00 90.81 92 PRO A CA 1
ATOM 730 C C . PRO A 1 92 ? -8.308 1.215 13.986 1.00 90.81 92 PRO A C 1
ATOM 732 O O . PRO A 1 92 ? -7.717 1.331 12.911 1.00 90.81 92 PRO A O 1
ATOM 735 N N . ARG A 1 93 ? -9.473 0.569 14.085 1.00 89.81 93 ARG A N 1
ATOM 736 C CA . ARG A 1 93 ? -10.205 0.136 12.889 1.00 89.81 93 ARG A CA 1
ATOM 737 C C . ARG A 1 93 ? -10.765 1.361 12.180 1.00 89.81 93 ARG A C 1
ATOM 739 O O . ARG A 1 93 ? -11.166 2.322 12.835 1.00 89.81 93 ARG A O 1
ATOM 746 N N . LEU A 1 94 ? -10.852 1.290 10.855 1.00 91.56 94 LEU A N 1
ATOM 747 C CA . LEU A 1 94 ? -11.503 2.333 10.072 1.00 91.56 94 LEU A CA 1
ATOM 748 C C . LEU A 1 94 ? -12.980 2.449 10.507 1.00 91.56 94 LEU A C 1
ATOM 750 O O . LEU A 1 94 ? -13.692 1.440 10.463 1.00 91.56 94 LEU A O 1
ATOM 754 N N . PRO A 1 95 ? -13.452 3.633 10.939 1.00 91.06 95 PRO A N 1
ATOM 755 C CA . PRO A 1 95 ? -14.832 3.801 11.371 1.00 91.06 95 PRO A CA 1
ATOM 756 C C . PRO A 1 95 ? -15.799 3.687 10.188 1.00 91.06 95 PRO A C 1
ATOM 758 O O . PRO A 1 95 ? -15.479 4.065 9.059 1.00 91.06 95 PRO A O 1
ATOM 761 N N . VAL A 1 96 ? -17.004 3.189 10.466 1.00 94.88 96 VAL A N 1
ATOM 762 C CA . VAL A 1 96 ? -18.122 3.178 9.514 1.00 94.88 96 VAL A CA 1
ATOM 763 C C . VAL A 1 96 ? -18.944 4.456 9.740 1.00 94.88 96 VAL A C 1
ATOM 765 O O . VAL A 1 96 ? -19.575 4.564 10.796 1.00 94.88 96 VAL A O 1
ATOM 768 N N . PRO A 1 97 ? -18.937 5.433 8.809 1.00 94.88 97 PRO A N 1
ATOM 769 C CA . PRO A 1 97 ? -19.692 6.679 8.958 1.00 94.88 97 PRO A CA 1
ATOM 770 C C . PRO A 1 97 ? -21.197 6.425 9.050 1.00 94.88 97 PRO A C 1
ATOM 772 O O . PRO A 1 97 ? -21.691 5.437 8.509 1.00 94.88 97 PRO A O 1
ATOM 775 N N . ALA A 1 98 ? -21.949 7.305 9.716 1.00 95.94 98 ALA A N 1
ATOM 776 C CA . ALA A 1 98 ? -23.404 7.197 9.744 1.00 95.94 98 ALA A CA 1
ATOM 777 C C . ALA A 1 98 ? -23.993 7.435 8.346 1.00 95.94 98 ALA A C 1
ATOM 779 O O . ALA A 1 98 ? -23.552 8.332 7.633 1.00 95.94 98 ALA A O 1
ATOM 780 N N . ILE A 1 99 ? -25.030 6.670 7.979 1.00 96.56 99 ILE A N 1
ATOM 781 C CA . ILE A 1 99 ? -25.678 6.786 6.660 1.00 96.56 99 ILE A CA 1
ATOM 782 C C . ILE A 1 99 ? -26.144 8.216 6.414 1.00 96.56 99 ILE A C 1
ATOM 784 O O . ILE A 1 99 ? -25.908 8.747 5.338 1.00 96.56 99 ILE A O 1
ATOM 788 N N . LYS A 1 100 ? -26.764 8.839 7.419 1.00 96.44 100 LYS A N 1
ATOM 789 C CA . LYS A 1 100 ? -27.261 10.211 7.337 1.00 96.44 100 LYS A CA 1
ATOM 790 C C . LYS A 1 100 ? -26.151 11.198 6.966 1.00 96.44 100 LYS A C 1
ATOM 792 O O . LYS A 1 100 ? -26.309 11.964 6.021 1.00 96.44 100 LYS A O 1
ATOM 797 N N . ASP A 1 101 ? -25.002 11.109 7.639 1.00 96.19 101 ASP A N 1
ATOM 798 C CA . ASP A 1 101 ? -23.837 11.954 7.351 1.00 96.19 101 ASP A CA 1
ATOM 799 C C . ASP A 1 101 ? -23.285 11.675 5.946 1.00 96.19 101 ASP A C 1
ATOM 801 O O . ASP A 1 101 ? -22.920 12.599 5.219 1.00 96.19 101 ASP A O 1
ATOM 805 N N . THR A 1 102 ? -23.240 10.401 5.536 1.00 96.88 102 THR A N 1
ATOM 806 C CA . THR A 1 102 ? -22.817 10.007 4.185 1.00 96.88 102 THR A CA 1
ATOM 807 C C . THR A 1 102 ? -23.759 10.553 3.114 1.00 96.88 102 THR A C 1
ATOM 809 O O . THR A 1 102 ? -23.279 11.087 2.119 1.00 96.88 102 THR A O 1
ATOM 812 N N . MET A 1 103 ? -25.077 10.462 3.306 1.00 97.75 103 MET A N 1
ATOM 813 C CA . MET A 1 103 ? -26.078 10.967 2.360 1.00 97.75 103 MET A CA 1
ATOM 814 C C . MET A 1 103 ? -26.057 12.489 2.273 1.00 97.75 103 MET A C 1
ATOM 816 O O . MET A 1 103 ? -26.115 13.031 1.172 1.00 97.75 103 MET A O 1
ATOM 820 N N . GLN A 1 104 ? -25.902 13.181 3.402 1.00 97.69 104 GLN A N 1
ATOM 821 C CA . GLN A 1 104 ? -25.761 14.632 3.413 1.00 97.69 104 GLN A CA 1
ATOM 822 C C . GLN A 1 104 ? -24.527 15.077 2.614 1.00 97.69 104 GLN A C 1
ATOM 824 O O . GLN A 1 104 ? -24.661 15.854 1.672 1.00 97.69 104 GLN A O 1
ATOM 829 N N . ARG A 1 105 ? -23.343 14.531 2.926 1.00 97.81 105 ARG A N 1
ATOM 830 C CA . ARG A 1 105 ? -22.095 14.861 2.211 1.00 97.81 105 ARG A CA 1
ATOM 831 C C . ARG A 1 105 ? -22.149 14.465 0.736 1.00 97.81 105 ARG A C 1
ATOM 833 O O . ARG A 1 105 ? -21.591 15.155 -0.112 1.00 97.81 105 ARG A O 1
ATOM 840 N N . TYR A 1 106 ? -22.836 13.367 0.418 1.00 97.75 106 TYR A N 1
ATOM 841 C CA . TYR A 1 106 ? -23.082 12.964 -0.962 1.00 97.75 106 TYR A CA 1
ATOM 842 C C . TYR A 1 106 ? -23.882 14.039 -1.706 1.00 97.75 106 TYR A C 1
ATOM 844 O O . TYR A 1 106 ? -23.409 14.528 -2.730 1.00 97.75 106 TYR A O 1
ATOM 852 N N . LEU A 1 107 ? -25.027 14.469 -1.166 1.00 98.25 107 LEU A N 1
ATOM 853 C CA . LEU A 1 107 ? -25.855 15.512 -1.776 1.00 98.25 107 LEU A CA 1
ATOM 854 C C . LEU A 1 107 ? -25.095 16.839 -1.907 1.00 98.25 107 LEU A C 1
ATOM 856 O O . LEU A 1 107 ? -25.123 17.448 -2.972 1.00 98.25 107 LEU A O 1
ATOM 860 N N . GLU A 1 108 ? -24.353 17.250 -0.878 1.00 98.00 108 GLU A N 1
ATOM 861 C CA . GLU A 1 108 ? -23.486 18.436 -0.935 1.00 98.00 108 GLU A CA 1
ATOM 862 C C . GLU A 1 108 ? -22.459 18.344 -2.077 1.00 98.00 108 GLU A C 1
ATOM 864 O O . GLU A 1 108 ? -22.269 19.312 -2.812 1.00 98.00 108 GLU A O 1
ATOM 869 N N . SER A 1 109 ? -21.838 17.176 -2.279 1.00 98.06 109 SER A N 1
ATOM 870 C CA . SER A 1 109 ? -20.805 16.999 -3.310 1.00 98.06 109 SER A CA 1
ATOM 871 C C . SER A 1 109 ? -21.348 16.933 -4.741 1.00 98.06 109 SER A C 1
ATOM 873 O O . SER A 1 109 ? -20.673 17.387 -5.662 1.00 98.06 109 SER A O 1
ATOM 875 N N . VAL A 1 110 ? -22.563 16.409 -4.949 1.00 97.38 110 VAL A N 1
ATOM 876 C CA . VAL A 1 110 ? -23.177 16.330 -6.289 1.00 97.38 110 VAL A CA 1
ATOM 877 C C . VAL A 1 110 ? -23.990 17.565 -6.662 1.00 97.38 110 VAL A C 1
ATOM 879 O O . VAL A 1 110 ? -24.257 17.771 -7.843 1.00 97.38 110 VAL A O 1
ATOM 882 N N . ARG A 1 111 ? -24.365 18.408 -5.690 1.00 97.62 111 ARG A N 1
ATOM 883 C CA . ARG A 1 111 ? -25.123 19.641 -5.935 1.00 97.62 111 ARG A CA 1
ATOM 884 C C . ARG A 1 111 ? -24.552 20.516 -7.062 1.00 97.62 111 ARG A C 1
ATOM 886 O O . ARG A 1 111 ? -25.339 20.891 -7.927 1.00 97.62 111 ARG A O 1
ATOM 893 N N . PRO A 1 112 ? -23.244 20.841 -7.111 1.00 98.06 112 PRO A N 1
ATOM 894 C CA . PRO A 1 112 ? -22.699 21.686 -8.179 1.00 98.06 112 PRO A CA 1
ATOM 895 C C . PRO A 1 112 ? -22.668 21.011 -9.561 1.00 98.06 112 PRO A C 1
ATOM 897 O O . PRO A 1 112 ? -22.355 21.673 -10.544 1.00 98.06 112 PRO A O 1
ATOM 900 N N . LEU A 1 113 ? -22.975 19.713 -9.651 1.00 97.75 113 LEU A N 1
ATOM 901 C CA . LEU A 1 113 ? -22.946 18.930 -10.889 1.00 97.75 113 LEU A CA 1
ATOM 902 C C . LEU A 1 113 ? -24.342 18.737 -11.506 1.00 97.75 113 LEU A C 1
ATOM 904 O O . LEU A 1 113 ? -24.465 18.030 -12.503 1.00 97.75 113 LEU A O 1
ATOM 908 N N . MET A 1 114 ? -25.391 19.294 -10.891 1.00 97.44 114 MET A N 1
ATOM 909 C CA . MET A 1 114 ? -26.787 18.980 -11.207 1.00 97.44 114 MET A CA 1
ATOM 910 C C . MET A 1 114 ? -27.658 20.233 -11.279 1.00 97.44 114 MET A C 1
ATOM 912 O O . MET A 1 114 ? -27.512 21.163 -10.484 1.00 97.44 114 MET A O 1
ATOM 916 N N . THR A 1 115 ? -28.639 20.211 -12.180 1.00 98.50 115 THR A N 1
ATOM 917 C CA . THR A 1 115 ? -29.740 21.185 -12.188 1.00 98.50 115 THR A CA 1
ATOM 918 C C . THR A 1 115 ? -30.635 21.021 -10.955 1.00 98.50 115 THR A C 1
ATOM 920 O O . THR A 1 115 ? -30.601 20.001 -10.265 1.00 98.50 115 THR A O 1
ATOM 923 N N . ASP A 1 116 ? -31.487 22.007 -10.671 1.00 98.31 116 ASP A N 1
ATOM 924 C CA . ASP A 1 116 ? -32.410 21.952 -9.526 1.00 98.31 116 ASP A CA 1
ATOM 925 C C . ASP A 1 116 ? -33.392 20.781 -9.613 1.00 98.31 116 ASP A C 1
ATOM 927 O O . ASP A 1 116 ? -33.648 20.106 -8.615 1.00 98.31 116 ASP A O 1
ATOM 931 N N . ALA A 1 117 ? -33.905 20.496 -10.811 1.00 98.19 117 ALA A N 1
ATOM 932 C CA . ALA A 1 117 ? -34.806 19.371 -11.038 1.00 98.19 117 ALA A CA 1
ATOM 933 C C . ALA A 1 117 ? -34.110 18.024 -10.767 1.00 98.19 117 ALA A C 1
ATOM 935 O O . ALA A 1 117 ? -34.652 17.169 -10.062 1.00 98.19 117 ALA A O 1
ATOM 936 N N . GLU A 1 118 ? -32.886 17.846 -11.272 1.00 98.19 118 GLU A N 1
ATOM 937 C CA . GLU A 1 118 ? -32.085 16.641 -11.030 1.00 98.19 118 GLU A CA 1
ATOM 938 C C . GLU A 1 118 ? -31.710 16.498 -9.558 1.00 98.19 118 GLU A C 1
ATOM 940 O O . GLU A 1 118 ? -31.852 15.415 -8.991 1.00 98.19 118 GLU A O 1
ATOM 945 N N . PHE A 1 119 ? -31.288 17.589 -8.918 1.00 98.50 119 PHE A N 1
ATOM 946 C CA . PHE A 1 119 ? -30.920 17.594 -7.510 1.00 98.50 119 PHE A CA 1
ATOM 947 C C . PHE A 1 119 ? -32.109 17.257 -6.603 1.00 98.50 119 PHE A C 1
ATOM 949 O O . PHE A 1 119 ? -31.967 16.461 -5.672 1.00 98.50 119 PHE A O 1
ATOM 956 N N . ASN A 1 120 ? -33.301 17.787 -6.895 1.00 98.38 120 ASN A N 1
ATOM 957 C CA . ASN A 1 120 ? -34.529 17.440 -6.177 1.00 98.38 120 ASN A CA 1
ATOM 958 C C . ASN A 1 120 ? -34.854 15.946 -6.311 1.00 98.38 120 ASN A C 1
ATOM 960 O O . ASN A 1 120 ? -35.145 15.282 -5.313 1.00 98.38 120 ASN A O 1
ATOM 964 N N . ARG A 1 121 ? -34.727 15.390 -7.523 1.00 98.12 121 ARG A N 1
ATOM 965 C CA . ARG A 1 121 ? -34.899 13.950 -7.765 1.00 98.12 121 ARG A CA 1
ATOM 966 C C . ARG A 1 121 ? -33.882 13.119 -6.977 1.00 98.12 121 ARG A C 1
ATOM 968 O O . ARG A 1 121 ? -34.264 12.163 -6.306 1.00 98.12 121 ARG A O 1
ATOM 975 N N . MET A 1 122 ? -32.603 13.490 -7.021 1.00 98.19 122 MET A N 1
ATOM 976 C CA . MET A 1 122 ? -31.533 12.793 -6.299 1.00 98.19 122 MET A CA 1
ATOM 977 C C . MET A 1 122 ? -31.691 12.886 -4.782 1.00 98.19 122 MET A C 1
ATOM 979 O O . MET A 1 122 ? -31.441 11.910 -4.080 1.00 98.19 122 MET A O 1
ATOM 983 N N . THR A 1 123 ? -32.180 14.018 -4.278 1.00 98.25 123 THR A N 1
ATOM 984 C CA . THR A 1 123 ? -32.525 14.195 -2.863 1.00 98.25 123 THR A CA 1
ATOM 985 C C . THR A 1 123 ? -33.639 13.236 -2.441 1.00 98.25 123 THR A C 1
ATOM 987 O O . THR A 1 123 ? -33.549 12.637 -1.370 1.00 98.25 123 THR A O 1
ATOM 990 N N . GLY A 1 124 ? -34.665 13.050 -3.280 1.00 98.06 124 GLY A N 1
ATOM 991 C CA . GLY A 1 124 ? -35.708 12.043 -3.062 1.00 98.06 124 GLY A CA 1
ATOM 992 C C . GLY A 1 124 ? -35.125 10.632 -2.950 1.00 98.06 124 GLY A C 1
ATOM 993 O O . GLY A 1 124 ? -35.304 9.973 -1.930 1.00 98.06 124 GLY A O 1
ATOM 994 N N . LEU A 1 125 ? -34.323 10.220 -3.937 1.00 98.06 125 LEU A N 1
ATOM 995 C CA . LEU A 1 125 ? -33.686 8.896 -3.957 1.00 98.06 125 LEU A CA 1
ATOM 996 C C . LEU A 1 125 ? -32.755 8.655 -2.759 1.00 98.06 125 LEU A C 1
ATOM 998 O O . LEU A 1 125 ? -32.756 7.567 -2.186 1.00 98.06 125 LEU A O 1
ATOM 1002 N N . ALA A 1 126 ? -31.975 9.661 -2.354 1.00 97.81 126 ALA A N 1
ATOM 1003 C CA . ALA A 1 126 ? -31.096 9.565 -1.190 1.00 97.81 126 ALA A CA 1
ATOM 1004 C C . ALA A 1 126 ? -31.895 9.368 0.111 1.00 97.81 126 ALA A C 1
ATOM 1006 O O . ALA A 1 126 ? -31.528 8.532 0.937 1.00 97.81 126 ALA A O 1
ATOM 1007 N N . ARG A 1 127 ? -33.020 10.081 0.272 1.00 97.44 127 ARG A N 1
ATOM 1008 C CA . ARG A 1 127 ? -33.928 9.915 1.422 1.00 97.44 127 ARG A CA 1
ATOM 1009 C C . ARG A 1 127 ? -34.595 8.544 1.431 1.00 97.44 127 ARG A C 1
ATOM 1011 O O . ARG A 1 127 ? -34.703 7.931 2.493 1.00 97.44 127 ARG A O 1
ATOM 1018 N N . ASP A 1 128 ? -35.018 8.056 0.270 1.00 97.88 128 ASP A N 1
ATOM 1019 C CA . ASP A 1 128 ? -35.615 6.728 0.146 1.00 97.88 128 ASP A CA 1
ATOM 1020 C C . ASP A 1 128 ? -34.600 5.641 0.501 1.00 97.88 128 ASP A C 1
ATOM 1022 O O . ASP A 1 128 ? -34.916 4.733 1.272 1.00 97.88 128 ASP A O 1
ATOM 1026 N N . PHE A 1 129 ? -33.355 5.761 0.028 1.00 98.06 129 PHE A N 1
ATOM 1027 C CA . PHE A 1 129 ? -32.266 4.863 0.409 1.00 98.06 129 PHE A CA 1
ATOM 1028 C C . PHE A 1 129 ? -31.990 4.903 1.918 1.00 98.06 129 PHE A C 1
ATOM 1030 O O . PHE A 1 129 ? -31.903 3.847 2.544 1.00 98.06 129 PHE A O 1
ATOM 1037 N N . GLU A 1 130 ? -31.904 6.096 2.517 1.00 96.75 130 GLU A N 1
ATOM 1038 C CA . GLU A 1 130 ? -31.678 6.276 3.958 1.00 96.75 130 GLU A CA 1
ATOM 1039 C C . GLU A 1 130 ? -32.772 5.612 4.810 1.00 96.75 130 GLU A C 1
ATOM 1041 O O . GLU A 1 130 ? -32.475 5.071 5.875 1.00 96.75 130 GLU A O 1
ATOM 1046 N N . ARG A 1 131 ? -34.027 5.614 4.341 1.00 96.38 131 ARG A N 1
ATOM 1047 C CA . ARG A 1 131 ? -35.175 5.039 5.064 1.00 96.38 131 ARG A CA 1
ATOM 1048 C C . ARG A 1 131 ? -35.385 3.547 4.822 1.00 96.38 131 ARG A C 1
ATOM 1050 O O . ARG A 1 131 ? -35.901 2.871 5.707 1.00 96.38 131 ARG A O 1
ATOM 1057 N N . SER A 1 132 ? -35.030 3.040 3.641 1.00 96.38 132 SER A N 1
ATOM 1058 C CA . SER A 1 132 ? -35.356 1.673 3.215 1.00 96.38 132 SER A CA 1
ATOM 1059 C C . SER A 1 132 ? -34.146 0.731 3.261 1.00 96.38 132 SER A C 1
ATOM 1061 O O . SER A 1 132 ? -33.917 0.040 4.252 1.00 96.38 132 SER A O 1
ATOM 1063 N N . LEU A 1 133 ? -33.363 0.678 2.184 1.00 96.88 133 LEU A N 1
ATOM 1064 C CA . LEU A 1 133 ? -32.289 -0.291 1.982 1.00 96.88 133 LEU A CA 1
ATOM 1065 C C . LEU A 1 133 ? -31.029 0.039 2.795 1.00 96.88 133 LEU A C 1
ATOM 1067 O O . LEU A 1 133 ? -30.352 -0.869 3.287 1.00 96.88 133 LEU A O 1
ATOM 1071 N N . GLY A 1 134 ? -30.722 1.325 2.955 1.00 97.31 134 GLY A N 1
ATOM 1072 C CA . GLY A 1 134 ? -29.521 1.822 3.618 1.00 97.31 134 GLY A CA 1
ATOM 1073 C C . GLY A 1 134 ? -29.293 1.215 5.005 1.00 97.31 134 GLY A C 1
ATOM 1074 O O . GLY A 1 134 ? -28.216 0.660 5.227 1.00 97.31 134 GLY A O 1
ATOM 1075 N N . PRO A 1 135 ? -30.266 1.251 5.939 1.00 97.25 135 PRO A N 1
ATOM 1076 C CA . PRO A 1 135 ? -30.108 0.703 7.288 1.00 97.25 135 PRO A CA 1
ATOM 1077 C C . PRO A 1 135 ? -29.693 -0.771 7.306 1.00 97.25 135 PRO A C 1
ATOM 1079 O O . PRO A 1 135 ? -28.826 -1.161 8.091 1.00 97.25 135 PRO A O 1
ATOM 1082 N N . ARG A 1 136 ? -30.256 -1.581 6.399 1.00 97.62 136 ARG A N 1
ATOM 1083 C CA . ARG A 1 136 ? -29.918 -3.003 6.270 1.00 97.62 136 ARG A CA 1
ATOM 1084 C C . ARG A 1 136 ? -28.487 -3.195 5.767 1.00 97.62 136 ARG A C 1
ATOM 1086 O O . ARG A 1 136 ? -27.735 -3.970 6.353 1.00 97.62 136 ARG A O 1
ATOM 1093 N N . LEU A 1 137 ? -28.086 -2.468 4.722 1.00 97.56 137 LEU A N 1
ATOM 1094 C CA . LEU A 1 137 ? -26.719 -2.537 4.189 1.00 97.56 137 LEU A CA 1
ATOM 1095 C C . LEU A 1 137 ? -25.680 -2.030 5.196 1.00 97.56 137 LEU A C 1
ATOM 1097 O O . LEU A 1 137 ? -24.637 -2.651 5.383 1.00 97.56 137 LEU A O 1
ATOM 1101 N N . GLN A 1 138 ? -25.992 -0.948 5.905 1.00 97.50 138 GLN A N 1
ATOM 1102 C CA . GLN A 1 138 ? -25.150 -0.399 6.962 1.00 97.50 138 GLN A CA 1
ATOM 1103 C C . GLN A 1 138 ? -24.972 -1.375 8.121 1.00 97.50 138 GLN A C 1
ATOM 1105 O O . GLN A 1 138 ? -23.894 -1.436 8.712 1.00 97.50 138 GLN A O 1
ATOM 1110 N N . TRP A 1 139 ? -26.008 -2.144 8.463 1.00 97.12 139 TRP A N 1
ATOM 1111 C CA . TRP A 1 139 ? -25.885 -3.194 9.465 1.00 97.12 139 TRP A CA 1
ATOM 1112 C C . TRP A 1 139 ? -24.878 -4.262 9.023 1.00 97.12 139 TRP A C 1
ATOM 1114 O O . TRP A 1 139 ? -23.951 -4.557 9.777 1.00 97.12 139 TRP A O 1
ATOM 1124 N N . TYR A 1 140 ? -24.966 -4.757 7.781 1.00 96.81 140 TYR A N 1
ATOM 1125 C CA . TYR A 1 140 ? -23.970 -5.691 7.236 1.00 96.81 140 TYR A CA 1
ATOM 1126 C C . TYR A 1 140 ? -22.554 -5.092 7.233 1.00 96.81 140 TYR A C 1
ATOM 1128 O O . TYR A 1 140 ? -21.595 -5.770 7.604 1.00 96.81 140 TYR A O 1
ATOM 1136 N N . LEU A 1 141 ? -22.419 -3.809 6.884 1.00 96.75 141 LEU A N 1
ATOM 1137 C CA . LEU A 1 141 ? -21.138 -3.104 6.881 1.00 96.75 141 LEU A CA 1
ATOM 1138 C C . LEU A 1 141 ? -20.534 -2.985 8.287 1.00 96.75 141 LEU A C 1
ATOM 1140 O O . LEU A 1 141 ? -19.338 -3.219 8.476 1.00 96.75 141 LEU A O 1
ATOM 1144 N N . LYS A 1 142 ? -21.362 -2.682 9.294 1.00 96.19 142 LYS A N 1
ATOM 1145 C CA . LYS A 1 142 ? -20.944 -2.669 10.702 1.00 96.19 142 LYS A CA 1
ATOM 1146 C C . LYS A 1 142 ? -20.487 -4.047 11.152 1.00 96.19 142 LYS A C 1
ATOM 1148 O O . LYS A 1 142 ? -19.399 -4.147 11.713 1.00 96.19 142 LYS A O 1
ATOM 1153 N N . VAL A 1 143 ? -21.254 -5.096 10.853 1.00 95.94 143 VAL A N 1
ATOM 1154 C CA . VAL A 1 143 ? -20.848 -6.473 11.158 1.00 95.94 143 VAL A CA 1
ATOM 1155 C C . VAL A 1 143 ? -19.492 -6.774 10.517 1.00 95.94 143 VAL A C 1
ATOM 1157 O O . VAL A 1 143 ? -18.573 -7.162 11.232 1.00 95.94 143 VAL A O 1
ATOM 1160 N N . LYS A 1 144 ? -19.295 -6.487 9.222 1.00 95.50 144 LYS A N 1
ATOM 1161 C CA . LYS A 1 144 ? -17.993 -6.660 8.548 1.00 95.50 144 LYS A CA 1
ATOM 1162 C C . LYS A 1 144 ? -16.863 -5.920 9.271 1.00 95.50 144 LYS A C 1
ATOM 1164 O O . LYS A 1 144 ? -15.793 -6.489 9.472 1.00 95.50 144 LYS A O 1
ATOM 1169 N N . SER A 1 145 ? -17.099 -4.681 9.707 1.00 94.94 145 SER A N 1
ATOM 1170 C CA . SER A 1 145 ? -16.110 -3.867 10.434 1.00 94.94 145 SER A CA 1
ATOM 1171 C C . SER A 1 145 ? -15.679 -4.444 11.787 1.00 94.94 145 SER A C 1
ATOM 1173 O O . SER A 1 145 ? -14.610 -4.097 12.289 1.00 94.94 145 SER A O 1
ATOM 1175 N N . TRP A 1 146 ? -16.468 -5.336 12.393 1.00 92.19 146 TRP A N 1
ATOM 1176 C CA . TRP A 1 146 ? -16.089 -6.003 13.641 1.00 92.19 146 TRP A CA 1
ATOM 1177 C C . TRP A 1 146 ? -15.090 -7.140 13.429 1.00 92.19 146 TRP A C 1
ATOM 1179 O O . TRP A 1 146 ? -14.235 -7.354 14.293 1.00 92.19 146 TRP A O 1
ATOM 1189 N N . TRP A 1 147 ? -15.183 -7.820 12.286 1.00 90.81 147 TRP A N 1
ATOM 1190 C CA . TRP A 1 147 ? -14.368 -8.986 11.937 1.00 90.81 147 TRP A CA 1
ATOM 1191 C C . TRP A 1 147 ? -13.164 -8.637 11.055 1.00 90.81 147 TRP A C 1
ATOM 1193 O O . TRP A 1 147 ? -12.150 -9.326 11.104 1.00 90.81 147 TRP A O 1
ATOM 1203 N N . ALA A 1 148 ? -13.241 -7.553 10.282 1.00 91.00 148 ALA A N 1
ATOM 1204 C CA . ALA A 1 148 ? -12.140 -7.077 9.452 1.00 91.00 148 ALA A CA 1
ATOM 1205 C C . ALA A 1 148 ? -11.206 -6.126 10.223 1.00 91.00 148 ALA A C 1
ATOM 1207 O O . ALA A 1 148 ? -11.641 -5.324 11.052 1.00 91.00 148 ALA A O 1
ATOM 1208 N N . SER A 1 149 ? -9.908 -6.159 9.905 1.00 87.81 149 SER A N 1
ATOM 1209 C CA . SER A 1 149 ? -8.949 -5.134 10.352 1.00 87.81 149 SER A CA 1
ATOM 1210 C C . SER A 1 149 ? -9.271 -3.767 9.734 1.00 87.81 149 SER A C 1
ATOM 1212 O O . SER A 1 149 ? -9.223 -2.741 10.412 1.00 87.81 149 SER A O 1
ATOM 1214 N N . ASN A 1 150 ? -9.676 -3.772 8.463 1.00 94.12 150 ASN A N 1
ATOM 1215 C CA . ASN A 1 150 ? -10.229 -2.645 7.727 1.00 94.12 150 ASN A CA 1
ATOM 1216 C C . ASN A 1 150 ? -11.351 -3.169 6.819 1.00 94.12 150 ASN A C 1
ATOM 1218 O O . ASN A 1 150 ? -11.136 -4.089 6.034 1.00 94.12 150 ASN A O 1
ATOM 1222 N N . TYR A 1 151 ? -12.558 -2.610 6.934 1.00 94.69 151 TYR A N 1
ATOM 1223 C CA . TYR A 1 151 ? -13.724 -3.119 6.207 1.00 94.69 151 TYR A CA 1
ATOM 1224 C C . TYR A 1 151 ? -13.722 -2.786 4.706 1.00 94.69 151 TYR A C 1
ATOM 1226 O O . TYR A 1 151 ? -14.551 -3.338 3.987 1.00 94.69 151 TYR A O 1
ATOM 1234 N N . VAL A 1 152 ? -12.825 -1.911 4.244 1.00 95.69 152 VAL A N 1
ATOM 1235 C CA . VAL A 1 152 ? -12.751 -1.432 2.856 1.00 95.69 152 VAL A CA 1
ATOM 1236 C C . VAL A 1 152 ? -11.631 -2.110 2.072 1.00 95.69 152 VAL A C 1
ATOM 1238 O O . VAL A 1 152 ? -11.766 -2.276 0.868 1.00 95.69 152 VAL A O 1
ATOM 1241 N N . SER A 1 153 ? -10.520 -2.477 2.716 1.00 93.25 153 SER A N 1
ATOM 1242 C CA . SER A 1 153 ? -9.271 -2.827 2.021 1.00 93.25 153 SER A CA 1
ATOM 1243 C C . SER A 1 153 ? -9.392 -3.972 1.011 1.00 93.25 153 SER A C 1
ATOM 1245 O O . SER A 1 153 ? -8.871 -3.847 -0.092 1.00 93.25 153 SER A O 1
ATOM 1247 N N . ASP A 1 154 ? -10.080 -5.055 1.368 1.00 93.38 154 ASP A N 1
ATOM 1248 C CA . ASP A 1 154 ? -10.311 -6.215 0.499 1.00 93.38 154 ASP A CA 1
ATOM 1249 C C . ASP A 1 154 ? -11.169 -5.852 -0.719 1.00 93.38 154 ASP A C 1
ATOM 1251 O O . ASP A 1 154 ? -10.788 -6.120 -1.856 1.00 93.38 154 ASP A O 1
ATOM 1255 N N . TRP A 1 155 ? -12.289 -5.164 -0.498 1.00 94.94 155 TRP A N 1
ATOM 1256 C CA . TRP A 1 155 ? -13.164 -4.714 -1.577 1.00 94.94 155 TRP A CA 1
ATOM 1257 C C . TRP A 1 155 ? -12.517 -3.646 -2.455 1.00 94.94 155 TRP A C 1
ATOM 1259 O O . TRP A 1 155 ? -12.712 -3.651 -3.665 1.00 94.94 155 TRP A O 1
ATOM 1269 N N . TRP A 1 156 ? -11.740 -2.735 -1.876 1.00 94.44 156 TRP A N 1
ATOM 1270 C CA . TRP A 1 156 ? -11.022 -1.715 -2.631 1.00 94.44 156 TRP A CA 1
ATOM 1271 C C . TRP A 1 156 ? -9.989 -2.353 -3.557 1.00 94.44 156 TRP A C 1
ATOM 1273 O O . TRP A 1 156 ? -9.977 -2.083 -4.754 1.00 94.44 156 TRP A O 1
ATOM 1283 N N . GLU A 1 157 ? -9.167 -3.254 -3.023 1.00 93.94 157 GLU A N 1
ATOM 1284 C CA . GLU A 1 157 ? -8.211 -4.026 -3.811 1.00 93.94 157 GLU A CA 1
ATOM 1285 C C . GLU A 1 157 ? -8.904 -4.791 -4.942 1.00 93.94 157 GLU A C 1
ATOM 1287 O O . GLU A 1 157 ? -8.535 -4.650 -6.111 1.00 93.94 157 GLU A O 1
ATOM 1292 N N . GLU A 1 158 ? -9.952 -5.543 -4.614 1.00 94.25 158 GLU A N 1
ATOM 1293 C CA . GLU A 1 158 ? -10.639 -6.393 -5.574 1.00 94.25 158 GLU A CA 1
ATOM 1294 C C . GLU A 1 158 ? -11.391 -5.592 -6.645 1.00 94.25 158 GLU A C 1
ATOM 1296 O O . GLU A 1 158 ? -11.142 -5.762 -7.839 1.00 94.25 158 GLU A O 1
ATOM 1301 N N . TYR A 1 159 ? -12.314 -4.718 -6.244 1.00 93.50 159 TYR A N 1
ATOM 1302 C CA . TYR A 1 159 ? -13.251 -4.079 -7.168 1.00 93.50 159 TYR A CA 1
ATOM 1303 C C . TYR A 1 159 ? -12.666 -2.864 -7.881 1.00 93.50 159 TYR A C 1
ATOM 1305 O O . TYR A 1 159 ? -13.004 -2.642 -9.042 1.00 93.50 159 TYR A O 1
ATOM 1313 N N . VAL A 1 160 ? -11.782 -2.096 -7.237 1.00 92.31 160 VAL A N 1
ATOM 1314 C CA . VAL A 1 160 ? -11.201 -0.896 -7.864 1.00 92.31 160 VAL A CA 1
ATOM 1315 C C . VAL A 1 160 ? -10.011 -1.253 -8.741 1.00 92.31 160 VAL A C 1
ATOM 1317 O O . VAL A 1 160 ? -9.876 -0.705 -9.834 1.00 92.31 160 VAL A O 1
ATOM 1320 N N . TYR A 1 161 ? -9.168 -2.196 -8.312 1.00 92.75 161 TYR A N 1
ATOM 1321 C CA . TYR A 1 161 ? -7.950 -2.522 -9.052 1.00 92.75 161 TYR A CA 1
ATOM 1322 C C . TYR A 1 161 ? -8.021 -3.863 -9.763 1.00 92.75 161 TYR A C 1
ATOM 1324 O O . TYR A 1 161 ? -7.753 -3.920 -10.967 1.00 92.75 161 TYR A O 1
ATOM 1332 N N . LEU A 1 162 ? -8.321 -4.950 -9.050 1.00 94.88 162 LEU A N 1
ATOM 1333 C CA . LEU A 1 162 ? -8.107 -6.297 -9.581 1.00 94.88 162 LEU A CA 1
ATOM 1334 C C . LEU A 1 162 ? -9.165 -6.727 -10.591 1.00 94.88 162 LEU A C 1
ATOM 1336 O O . LEU A 1 162 ? -8.813 -7.424 -11.535 1.00 94.88 162 LEU A O 1
ATOM 1340 N N . ARG A 1 163 ? -10.413 -6.273 -10.475 1.00 94.62 163 ARG A N 1
ATOM 1341 C CA . ARG A 1 163 ? -11.491 -6.552 -11.440 1.00 94.62 163 ARG A CA 1
ATOM 1342 C C . ARG A 1 163 ? -11.502 -5.600 -12.635 1.00 94.62 163 ARG A C 1
ATOM 1344 O O . ARG A 1 163 ? -12.077 -5.938 -13.666 1.00 94.62 163 ARG A O 1
ATOM 1351 N N . GLY A 1 164 ? -10.809 -4.462 -12.568 1.00 92.44 164 GLY A N 1
ATOM 1352 C CA . GLY A 1 164 ? -10.642 -3.568 -13.718 1.00 92.44 164 GLY A CA 1
ATOM 1353 C C . GLY A 1 164 ? -10.027 -4.305 -14.913 1.00 92.44 164 GLY A C 1
ATOM 1354 O O . GLY A 1 164 ? -8.999 -4.970 -14.767 1.00 92.44 164 GLY A O 1
ATOM 1355 N N . ARG A 1 165 ? -10.677 -4.234 -16.084 1.00 93.25 165 ARG A N 1
ATOM 1356 C CA . ARG A 1 165 ? -10.253 -4.958 -17.301 1.00 93.25 165 ARG A CA 1
ATOM 1357 C C . ARG A 1 165 ? -9.465 -4.099 -18.294 1.00 93.25 165 ARG A C 1
ATOM 1359 O O . ARG A 1 165 ? -8.847 -4.639 -19.212 1.00 93.25 165 ARG A O 1
ATOM 1366 N N . SER A 1 166 ? -9.461 -2.784 -18.091 1.00 92.50 166 SER A N 1
ATOM 1367 C CA . SER A 1 166 ? -8.693 -1.833 -18.894 1.00 92.50 166 SER A CA 1
ATOM 1368 C C . SER A 1 166 ? -7.178 -2.017 -18.706 1.00 92.50 166 SER A C 1
ATOM 1370 O O . SER A 1 166 ? -6.742 -2.529 -17.670 1.00 92.50 166 SER A O 1
ATOM 1372 N N . PRO A 1 167 ? -6.348 -1.578 -19.669 1.00 92.69 167 PRO A N 1
ATOM 1373 C CA . PRO A 1 167 ? -4.894 -1.675 -19.577 1.00 92.69 167 PRO A CA 1
ATOM 1374 C C . PRO A 1 167 ? -4.333 -0.964 -18.343 1.00 92.69 167 PRO A C 1
ATOM 1376 O O . PRO A 1 167 ? -4.676 0.191 -18.085 1.00 92.69 167 PRO A O 1
ATOM 1379 N N . LEU A 1 168 ? -3.424 -1.609 -17.607 1.00 91.75 168 LEU A N 1
ATOM 1380 C CA . LEU A 1 168 ? -2.888 -1.044 -16.359 1.00 91.75 168 LEU A CA 1
ATOM 1381 C C . LEU A 1 168 ? -1.937 0.128 -16.595 1.00 91.75 168 LEU A C 1
ATOM 1383 O O . LEU A 1 168 ? -1.949 1.087 -15.829 1.00 91.75 168 LEU A O 1
ATOM 1387 N N . MET A 1 169 ? -1.131 0.054 -17.658 1.00 88.06 169 MET A N 1
ATOM 1388 C CA . MET A 1 169 ? -0.018 0.978 -17.903 1.00 88.06 169 MET A CA 1
ATOM 1389 C C . MET A 1 169 ? -0.430 2.451 -17.944 1.00 88.06 169 MET A C 1
ATOM 1391 O O . MET A 1 169 ? 0.340 3.293 -17.501 1.00 88.06 169 MET A O 1
ATOM 1395 N N . VAL A 1 170 ? -1.626 2.751 -18.457 1.00 86.06 170 VAL A N 1
ATOM 1396 C CA . VAL A 1 170 ? -2.146 4.124 -18.568 1.00 86.06 170 VAL A CA 1
ATOM 1397 C C . VAL A 1 170 ? -3.162 4.432 -17.469 1.00 86.06 170 VAL A C 1
ATOM 1399 O O . VAL A 1 170 ? -3.200 5.547 -16.966 1.00 86.06 170 VAL A O 1
ATOM 1402 N N . ASN A 1 171 ? -3.991 3.454 -17.090 1.00 89.50 171 ASN A N 1
ATOM 1403 C CA . ASN A 1 171 ? -5.164 3.712 -16.251 1.00 89.50 171 ASN A CA 1
ATOM 1404 C C . ASN A 1 171 ? -4.917 3.520 -14.749 1.00 89.50 171 ASN A C 1
ATOM 1406 O O . ASN A 1 171 ? -5.743 3.946 -13.948 1.00 89.50 171 ASN A O 1
ATOM 1410 N N . SER A 1 172 ? -3.837 2.838 -14.353 1.00 91.38 172 SER A N 1
ATOM 1411 C CA . SER A 1 172 ? -3.617 2.462 -12.949 1.00 91.38 172 SER A CA 1
ATOM 1412 C C . SER A 1 172 ? -2.170 2.585 -12.482 1.00 91.38 172 SER A C 1
ATOM 1414 O O . SER A 1 172 ? -1.949 2.858 -11.302 1.00 91.38 172 SER A O 1
ATOM 1416 N N . ASN A 1 173 ? -1.188 2.351 -13.353 1.00 92.88 173 ASN A N 1
ATOM 1417 C CA . ASN A 1 173 ? 0.217 2.476 -12.987 1.00 92.88 173 ASN A CA 1
ATOM 1418 C C . ASN A 1 173 ? 0.609 3.953 -12.888 1.00 92.88 173 ASN A C 1
ATOM 1420 O O . ASN A 1 173 ? 0.196 4.775 -13.701 1.00 92.88 173 ASN A O 1
ATOM 1424 N N . TYR A 1 174 ? 1.461 4.271 -11.920 1.00 91.69 174 TYR A N 1
ATOM 1425 C CA . TYR A 1 174 ? 2.065 5.589 -11.760 1.00 91.69 174 TYR A CA 1
ATOM 1426 C C . TYR A 1 174 ? 3.590 5.464 -11.797 1.00 91.69 174 TYR A C 1
ATOM 1428 O O . TYR A 1 174 ? 4.148 4.407 -11.496 1.00 91.69 174 TYR A O 1
ATOM 1436 N N . TYR A 1 175 ? 4.275 6.545 -12.166 1.00 88.56 175 TYR A N 1
ATOM 1437 C CA . TYR A 1 175 ? 5.731 6.630 -12.111 1.00 88.56 175 TYR A CA 1
ATOM 1438 C C . TYR A 1 175 ? 6.153 7.952 -11.470 1.00 88.56 175 TYR A C 1
ATOM 1440 O O . TYR A 1 175 ? 5.479 8.970 -11.607 1.00 88.56 175 TYR A O 1
ATOM 1448 N N . GLY A 1 176 ? 7.272 7.920 -10.753 1.00 84.94 176 GLY A N 1
ATOM 1449 C CA . GLY A 1 176 ? 7.939 9.100 -10.214 1.00 84.94 176 GLY A CA 1
ATOM 1450 C C . GLY A 1 176 ? 9.362 9.167 -10.754 1.00 84.94 176 GLY A C 1
ATOM 1451 O O . GLY A 1 176 ? 9.987 8.131 -10.980 1.00 84.94 176 GLY A O 1
ATOM 1452 N N . MET A 1 177 ? 9.869 10.375 -10.978 1.00 79.00 177 MET A N 1
ATOM 1453 C CA . MET A 1 177 ? 11.242 10.606 -11.428 1.00 79.00 177 MET A CA 1
ATOM 1454 C C . MET A 1 177 ? 11.962 11.495 -10.419 1.00 79.00 177 MET A C 1
ATOM 1456 O O . MET A 1 177 ? 11.470 12.568 -10.088 1.00 79.00 177 MET A O 1
ATOM 1460 N N . ASP A 1 178 ? 13.131 11.053 -9.960 1.00 66.38 178 ASP A N 1
ATOM 1461 C CA . ASP A 1 178 ? 13.935 11.733 -8.938 1.00 66.38 178 ASP A CA 1
ATOM 1462 C C . ASP A 1 178 ? 15.231 12.306 -9.540 1.00 66.38 178 ASP A C 1
ATOM 1464 O O . ASP A 1 178 ? 16.344 11.969 -9.144 1.00 66.38 178 ASP A O 1
ATOM 1468 N N . PHE A 1 179 ? 15.090 13.124 -10.588 1.00 66.31 179 PHE A N 1
ATOM 1469 C CA . PHE A 1 179 ? 16.226 13.743 -11.292 1.00 66.31 179 PHE A CA 1
ATOM 1470 C C . PHE A 1 179 ? 16.425 15.223 -10.945 1.00 66.31 179 PHE A C 1
ATOM 1472 O O . PHE A 1 179 ? 17.224 15.895 -11.589 1.00 66.31 179 PHE A O 1
ATOM 1479 N N . LEU A 1 180 ? 15.699 15.758 -9.957 1.00 64.12 180 LEU A N 1
ATOM 1480 C CA . LEU A 1 180 ? 15.688 17.204 -9.715 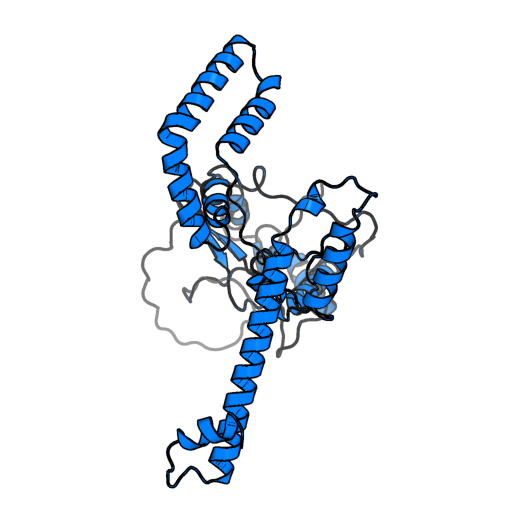1.00 64.12 180 LEU A CA 1
ATOM 1481 C C . LEU A 1 180 ? 16.980 17.718 -9.056 1.00 64.12 180 LEU A C 1
ATOM 1483 O O . LEU A 1 180 ? 17.372 18.855 -9.298 1.00 64.12 180 LEU A O 1
ATOM 1487 N N . TYR A 1 181 ? 17.641 16.890 -8.240 1.00 73.75 181 TYR A N 1
ATOM 1488 C CA . TYR A 1 181 ? 18.765 17.323 -7.393 1.00 73.75 181 TYR A CA 1
ATOM 1489 C C . TYR A 1 181 ? 20.015 16.442 -7.491 1.00 73.75 181 TYR A C 1
ATOM 1491 O O . TYR A 1 181 ? 20.985 16.666 -6.768 1.00 73.75 181 TYR A O 1
ATOM 1499 N N . VAL A 1 182 ? 20.012 15.431 -8.363 1.00 76.00 182 VAL A N 1
ATOM 1500 C CA . VAL A 1 182 ? 21.128 14.489 -8.500 1.00 76.00 182 VAL A CA 1
ATOM 1501 C C . VAL A 1 182 ? 21.487 14.327 -9.967 1.00 76.00 182 VAL A C 1
ATOM 1503 O O . VAL A 1 182 ? 20.665 13.894 -10.771 1.00 76.00 182 VAL A O 1
ATOM 1506 N N . THR A 1 183 ? 22.747 14.603 -10.298 1.00 78.62 183 THR A N 1
ATOM 1507 C CA . THR A 1 183 ? 23.326 14.303 -11.611 1.00 78.62 183 THR A CA 1
ATOM 1508 C C . THR A 1 183 ? 24.040 12.953 -11.532 1.00 78.62 183 THR A C 1
ATOM 1510 O O . THR A 1 183 ? 25.132 12.871 -10.964 1.00 78.62 183 THR A O 1
ATOM 1513 N N . PRO A 1 184 ? 23.450 11.858 -12.041 1.00 81.75 184 PRO A N 1
ATOM 1514 C CA . PRO A 1 184 ? 24.072 10.548 -11.939 1.00 81.75 184 PRO A CA 1
ATOM 1515 C C . PRO A 1 184 ? 25.232 10.402 -12.939 1.00 81.75 184 PRO A C 1
ATOM 1517 O O . PRO A 1 184 ? 25.320 11.122 -13.931 1.00 81.75 184 PRO A O 1
ATOM 1520 N N . THR A 1 185 ? 26.109 9.417 -12.714 1.00 87.25 185 THR A N 1
ATOM 1521 C CA . THR A 1 185 ? 27.201 9.081 -13.651 1.00 87.25 185 THR A CA 1
ATOM 1522 C C . THR A 1 185 ? 26.677 8.849 -15.077 1.00 87.25 185 THR A C 1
ATOM 1524 O O . THR A 1 185 ? 25.620 8.233 -15.225 1.00 87.25 185 THR A O 1
ATOM 1527 N N . PRO A 1 186 ? 27.390 9.260 -16.144 1.00 89.56 186 PRO A N 1
ATOM 1528 C CA . PRO A 1 186 ? 26.959 9.019 -17.525 1.00 89.56 186 PRO A CA 1
ATOM 1529 C C . PRO A 1 186 ? 26.953 7.529 -17.908 1.00 89.56 186 PRO A C 1
ATOM 1531 O O . PRO A 1 186 ? 26.250 7.135 -18.839 1.00 89.56 186 PRO A O 1
ATOM 1534 N N . VAL A 1 187 ? 27.642 6.672 -17.150 1.00 94.25 187 VAL A N 1
ATOM 1535 C CA . VAL A 1 187 ? 27.751 5.234 -17.426 1.00 94.25 187 VAL A CA 1
ATOM 1536 C C . VAL A 1 187 ? 26.470 4.494 -17.013 1.00 94.25 187 VAL A C 1
ATOM 1538 O O . VAL A 1 187 ? 26.210 4.295 -15.824 1.00 94.25 187 VAL A O 1
ATOM 1541 N N . GLN A 1 188 ? 25.673 4.040 -17.992 1.00 93.06 188 GLN A N 1
ATOM 1542 C CA . GLN A 1 188 ? 24.377 3.376 -17.762 1.00 93.06 188 GLN A CA 1
ATOM 1543 C C . GLN A 1 188 ? 24.489 2.152 -16.836 1.00 93.06 188 GLN A C 1
ATOM 1545 O O . GLN A 1 188 ? 23.722 2.046 -15.878 1.00 93.06 188 GLN A O 1
ATOM 1550 N N . ALA A 1 189 ? 25.453 1.257 -17.079 1.00 95.88 189 ALA A N 1
ATOM 1551 C CA . ALA A 1 189 ? 25.659 0.063 -16.256 1.00 95.88 189 ALA A CA 1
ATOM 1552 C C . ALA A 1 189 ? 26.020 0.408 -14.801 1.00 95.88 189 ALA A C 1
ATOM 1554 O O . ALA A 1 189 ? 25.526 -0.222 -13.866 1.00 95.88 189 ALA A O 1
ATOM 1555 N N . ALA A 1 190 ? 26.841 1.445 -14.598 1.00 95.12 190 ALA A N 1
ATOM 1556 C CA . ALA A 1 190 ? 27.214 1.909 -13.265 1.00 95.12 190 ALA A CA 1
ATOM 1557 C C . ALA A 1 190 ? 26.017 2.530 -12.533 1.00 95.12 190 ALA A C 1
ATOM 1559 O O . ALA A 1 190 ? 25.827 2.267 -11.344 1.00 95.12 190 ALA A O 1
ATOM 1560 N N . ARG A 1 191 ? 25.170 3.306 -13.232 1.00 92.31 191 ARG A N 1
ATOM 1561 C CA . ARG A 1 191 ? 23.906 3.808 -12.664 1.00 92.31 191 ARG A CA 1
ATOM 1562 C C . ARG A 1 191 ? 23.006 2.658 -12.224 1.00 92.31 191 ARG A C 1
ATOM 1564 O O . ARG A 1 191 ? 22.591 2.638 -11.070 1.00 92.31 191 ARG A O 1
ATOM 1571 N N . ALA A 1 192 ? 22.750 1.689 -13.105 1.00 93.62 192 ALA A N 1
ATOM 1572 C CA . ALA A 1 192 ? 21.909 0.530 -12.801 1.00 93.62 192 ALA A CA 1
ATOM 1573 C C . ALA A 1 192 ? 22.446 -0.264 -11.597 1.00 93.62 192 ALA A C 1
ATOM 1575 O O . ALA A 1 192 ? 21.693 -0.559 -10.670 1.00 93.62 192 ALA A O 1
ATOM 1576 N N . GLY A 1 193 ? 23.759 -0.523 -11.559 1.00 95.31 193 GLY A N 1
ATOM 1577 C CA . GLY A 1 193 ? 24.428 -1.188 -10.439 1.00 95.31 193 GLY A CA 1
ATOM 1578 C C . GLY A 1 193 ? 24.237 -0.471 -9.102 1.00 95.31 193 GLY A C 1
ATOM 1579 O O . GLY A 1 193 ? 23.890 -1.109 -8.109 1.00 95.31 193 GLY A O 1
ATOM 1580 N N . ASN A 1 194 ? 24.412 0.854 -9.070 1.00 93.75 194 ASN A N 1
ATOM 1581 C CA . ASN A 1 194 ? 24.229 1.646 -7.850 1.00 93.75 194 ASN A CA 1
ATOM 1582 C C . ASN A 1 194 ? 22.762 1.725 -7.410 1.00 93.75 194 ASN A C 1
ATOM 1584 O O . ASN A 1 194 ? 22.484 1.564 -6.224 1.00 93.75 194 ASN A O 1
ATOM 1588 N N . VAL A 1 195 ? 21.828 1.929 -8.344 1.00 91.94 195 VAL A N 1
ATOM 1589 C CA . VAL A 1 195 ? 20.388 1.997 -8.042 1.00 91.94 195 VAL A CA 1
ATOM 1590 C C . VAL A 1 195 ? 19.899 0.673 -7.461 1.00 91.94 195 VAL A C 1
ATOM 1592 O O . VAL A 1 195 ? 19.283 0.665 -6.397 1.00 91.94 195 VAL A O 1
ATOM 1595 N N . VAL A 1 196 ? 20.232 -0.455 -8.096 1.00 95.12 196 VAL A N 1
ATOM 1596 C CA . VAL A 1 196 ? 19.855 -1.783 -7.588 1.00 95.12 196 VAL A CA 1
ATOM 1597 C C . VAL A 1 196 ? 20.485 -2.046 -6.227 1.00 95.12 196 VAL A C 1
ATOM 1599 O O . VAL A 1 196 ? 19.799 -2.502 -5.316 1.00 95.12 196 VAL A O 1
ATOM 1602 N N . TYR A 1 197 ? 21.762 -1.711 -6.042 1.00 95.62 197 TYR A N 1
ATOM 1603 C CA . TYR A 1 197 ? 22.408 -1.864 -4.742 1.00 95.62 197 TYR A CA 1
ATOM 1604 C C . TYR A 1 197 ? 21.708 -1.040 -3.649 1.00 95.62 197 TYR A C 1
ATOM 1606 O O . TYR A 1 197 ? 21.423 -1.566 -2.573 1.00 95.62 197 TYR A O 1
ATOM 1614 N N . ALA A 1 198 ? 21.360 0.220 -3.928 1.00 94.00 198 ALA A N 1
ATOM 1615 C CA . ALA A 1 198 ? 20.627 1.080 -2.999 1.00 94.00 198 ALA A CA 1
ATOM 1616 C C . ALA A 1 198 ? 19.230 0.523 -2.669 1.00 94.00 198 ALA A C 1
ATOM 1618 O O . ALA A 1 198 ? 18.856 0.461 -1.495 1.00 94.00 198 ALA A O 1
ATOM 1619 N N . MET A 1 199 ? 18.494 0.033 -3.674 1.00 94.06 199 MET A N 1
ATOM 1620 C CA . MET A 1 199 ? 17.209 -0.650 -3.481 1.00 94.06 199 MET A CA 1
ATOM 1621 C C . MET A 1 199 ? 17.348 -1.886 -2.584 1.00 94.06 199 MET A C 1
ATOM 1623 O O . MET A 1 199 ? 16.487 -2.135 -1.744 1.00 94.06 199 MET A O 1
ATOM 1627 N N . LEU A 1 200 ? 18.442 -2.641 -2.697 1.00 94.12 200 LEU A N 1
ATOM 1628 C CA . LEU A 1 200 ? 18.682 -3.832 -1.875 1.00 94.12 200 LEU A CA 1
ATOM 1629 C C . LEU A 1 200 ? 19.106 -3.500 -0.445 1.00 94.12 200 LEU A C 1
ATOM 1631 O O . LEU A 1 200 ? 18.706 -4.203 0.484 1.00 94.12 200 LEU A O 1
ATOM 1635 N N . LEU A 1 201 ? 19.848 -2.410 -0.234 1.00 95.12 201 LEU A N 1
ATOM 1636 C CA . LEU A 1 201 ? 20.073 -1.877 1.111 1.00 95.12 201 LEU A CA 1
ATOM 1637 C C . LEU A 1 201 ? 18.753 -1.456 1.763 1.00 95.12 201 LEU A C 1
ATOM 1639 O O . LEU A 1 201 ? 18.537 -1.725 2.945 1.00 95.12 201 LEU A O 1
ATOM 1643 N N . TYR A 1 202 ? 17.856 -0.843 0.991 1.00 95.00 202 TYR A N 1
ATOM 1644 C CA . TYR A 1 202 ? 16.525 -0.485 1.464 1.00 95.00 202 TYR A CA 1
ATOM 1645 C C . TYR A 1 202 ? 15.670 -1.722 1.768 1.00 95.00 202 TYR A C 1
ATOM 1647 O O . TYR A 1 202 ? 15.118 -1.815 2.863 1.00 95.00 202 TYR A O 1
ATOM 1655 N N . ARG A 1 203 ? 15.654 -2.725 0.877 1.00 93.06 203 ARG A N 1
ATOM 1656 C CA . ARG A 1 203 ? 15.017 -4.033 1.116 1.00 93.06 203 ARG A CA 1
ATOM 1657 C C . ARG A 1 203 ? 15.521 -4.669 2.404 1.00 93.06 203 ARG A C 1
ATOM 1659 O O . ARG A 1 203 ? 14.720 -5.134 3.201 1.00 93.06 203 ARG A O 1
ATOM 1666 N N . ARG A 1 204 ? 16.835 -4.650 2.649 1.00 92.56 204 ARG A N 1
ATOM 1667 C CA . ARG A 1 204 ? 17.425 -5.195 3.878 1.00 92.56 204 ARG A CA 1
ATOM 1668 C C . ARG A 1 204 ? 16.908 -4.483 5.129 1.00 92.56 204 ARG A C 1
ATOM 1670 O O . ARG A 1 204 ? 16.564 -5.164 6.089 1.00 92.56 204 ARG A O 1
ATOM 1677 N N . LYS A 1 205 ? 16.837 -3.147 5.115 1.00 95.38 205 LYS A N 1
ATOM 1678 C CA . LYS A 1 205 ? 16.254 -2.369 6.222 1.00 95.38 205 LYS A CA 1
ATOM 1679 C C . LYS A 1 205 ? 14.775 -2.693 6.411 1.00 95.38 205 LYS A C 1
ATOM 1681 O O . LYS A 1 205 ? 14.334 -2.842 7.543 1.00 95.38 205 LYS A O 1
ATOM 1686 N N . LEU A 1 206 ? 14.028 -2.837 5.316 1.00 94.00 206 LEU A N 1
ATOM 1687 C CA . LEU A 1 206 ? 12.617 -3.210 5.352 1.00 94.00 206 LEU A CA 1
ATOM 1688 C C . LEU A 1 206 ? 12.410 -4.593 5.982 1.00 94.00 206 LEU A C 1
ATOM 1690 O O . LEU A 1 206 ? 11.641 -4.720 6.925 1.00 94.00 206 LEU A O 1
ATOM 1694 N N . THR A 1 207 ? 13.115 -5.619 5.501 1.00 91.38 207 THR A N 1
ATOM 1695 C CA . THR A 1 207 ? 12.990 -6.997 6.007 1.00 91.38 207 THR A CA 1
ATOM 1696 C C . THR A 1 207 ? 13.385 -7.117 7.479 1.00 91.38 207 THR A C 1
ATOM 1698 O O . THR A 1 207 ? 12.884 -7.987 8.177 1.00 91.38 207 THR A O 1
ATOM 1701 N N . ARG A 1 208 ? 14.273 -6.242 7.962 1.00 94.12 208 ARG A N 1
ATOM 1702 C CA . ARG A 1 208 ? 14.663 -6.159 9.376 1.00 94.12 208 ARG A CA 1
ATOM 1703 C C . ARG A 1 208 ? 13.801 -5.202 10.200 1.00 94.12 208 ARG A C 1
ATOM 1705 O O . ARG A 1 208 ? 14.112 -4.974 11.362 1.00 94.12 208 ARG A O 1
ATOM 1712 N N . GLU A 1 209 ? 12.776 -4.607 9.594 1.00 95.81 209 GLU A N 1
ATOM 1713 C CA . GLU A 1 209 ? 11.893 -3.616 10.217 1.00 95.81 209 GLU A CA 1
ATOM 1714 C C . GLU A 1 209 ? 12.621 -2.369 10.764 1.00 95.81 209 GLU A C 1
ATOM 1716 O O . GLU A 1 209 ? 12.091 -1.638 11.600 1.00 95.81 209 GLU A O 1
ATOM 1721 N N . GLU A 1 210 ? 13.828 -2.089 10.261 1.00 95.62 210 GLU A N 1
ATOM 1722 C CA . GLU A 1 210 ? 14.687 -0.966 10.668 1.00 95.62 210 GLU A CA 1
ATOM 1723 C C . GLU A 1 210 ? 14.227 0.373 10.058 1.00 95.62 210 GLU A C 1
ATOM 1725 O O . GLU A 1 210 ? 14.732 1.444 10.409 1.00 95.62 210 GLU A O 1
ATOM 1730 N N . ILE A 1 211 ? 13.282 0.334 9.114 1.00 95.25 211 ILE A N 1
ATOM 1731 C CA . ILE A 1 211 ? 12.631 1.535 8.589 1.00 95.25 211 ILE A CA 1
ATOM 1732 C C . ILE A 1 211 ? 11.716 2.089 9.680 1.00 95.25 211 ILE A C 1
ATOM 1734 O O . ILE A 1 211 ? 10.838 1.395 10.185 1.00 95.25 211 ILE A O 1
ATOM 1738 N N . LYS A 1 212 ? 11.908 3.362 10.030 1.00 93.62 212 LYS A N 1
ATOM 1739 C CA . LYS A 1 212 ? 11.055 4.023 11.018 1.00 93.62 212 LYS A CA 1
ATOM 1740 C C . LYS A 1 212 ? 9.614 4.106 10.496 1.00 93.62 212 LYS A C 1
ATOM 1742 O O . LYS A 1 212 ? 9.436 4.466 9.330 1.00 93.62 212 LYS A O 1
ATOM 1747 N N . PRO A 1 213 ? 8.601 3.838 11.339 1.00 93.88 213 PRO A N 1
ATOM 1748 C CA . PRO A 1 213 ? 7.209 4.057 10.973 1.00 93.88 213 PRO A CA 1
ATOM 1749 C C . PRO A 1 213 ? 6.973 5.486 10.491 1.00 93.88 213 PRO A C 1
ATOM 1751 O O . PRO A 1 213 ? 7.549 6.440 11.023 1.00 93.88 213 PRO A O 1
ATOM 1754 N N . LEU A 1 214 ? 6.099 5.635 9.499 1.00 93.75 214 LEU A N 1
ATOM 1755 C CA . LEU A 1 214 ? 5.644 6.948 9.066 1.00 93.75 214 LEU A CA 1
ATOM 1756 C C . LEU A 1 214 ? 4.758 7.561 10.159 1.00 93.75 214 LEU A C 1
ATOM 1758 O O . LEU A 1 214 ? 3.803 6.929 10.611 1.00 93.75 214 LEU A O 1
ATOM 1762 N N . MET A 1 215 ? 5.069 8.798 10.552 1.00 91.25 215 MET A N 1
ATOM 1763 C CA . MET A 1 215 ? 4.366 9.516 11.616 1.00 91.25 215 MET A CA 1
ATOM 1764 C C . MET A 1 215 ? 3.780 10.830 11.085 1.00 91.25 215 MET A C 1
ATOM 1766 O O . MET A 1 215 ? 4.527 11.696 10.626 1.00 91.25 215 MET A O 1
ATOM 1770 N N . ILE A 1 216 ? 2.468 11.035 11.212 1.00 88.31 216 ILE A N 1
ATOM 1771 C CA . ILE A 1 216 ? 1.842 12.346 10.996 1.00 88.31 216 ILE A CA 1
ATOM 1772 C C . ILE A 1 216 ? 2.246 13.261 12.156 1.00 88.31 216 ILE A C 1
ATOM 1774 O O . ILE A 1 216 ? 2.168 12.871 13.326 1.00 88.31 216 ILE A O 1
ATOM 1778 N N . GLN A 1 217 ? 2.725 14.467 11.829 1.00 82.25 217 GLN A N 1
ATOM 1779 C CA . GLN A 1 217 ? 3.203 15.462 12.805 1.00 82.25 217 GLN A CA 1
ATOM 1780 C C . GLN A 1 217 ? 4.222 14.880 13.813 1.00 82.25 217 GLN A C 1
ATOM 1782 O O . GLN A 1 217 ? 4.270 15.266 14.983 1.00 82.25 217 GLN A O 1
ATOM 1787 N N . GLY A 1 218 ? 5.001 13.878 13.384 1.00 84.62 218 GLY A N 1
ATOM 1788 C CA . GLY A 1 218 ? 5.989 13.196 14.224 1.00 84.62 218 GLY A CA 1
ATOM 1789 C C . GLY A 1 218 ? 5.417 12.416 15.416 1.00 84.62 218 GLY A C 1
ATOM 1790 O O . GLY A 1 218 ? 6.195 11.981 16.259 1.00 84.62 218 GLY A O 1
ATOM 1791 N N . THR A 1 219 ? 4.091 12.250 15.519 1.00 86.62 219 THR A N 1
ATOM 1792 C CA . THR A 1 219 ? 3.435 11.682 16.713 1.00 86.62 219 THR A CA 1
ATOM 1793 C C . THR A 1 219 ? 2.443 10.570 16.393 1.00 86.62 219 THR A C 1
ATOM 1795 O O . THR A 1 219 ? 2.359 9.603 17.146 1.00 86.62 219 THR A O 1
ATOM 1798 N N . LEU A 1 220 ? 1.714 10.668 15.280 1.00 90.19 220 LEU A N 1
ATOM 1799 C CA . LEU A 1 220 ? 0.630 9.739 14.964 1.00 90.19 220 LEU A CA 1
ATOM 1800 C C . LEU A 1 220 ? 1.084 8.688 13.951 1.00 90.19 220 LEU A C 1
ATOM 1802 O O . LEU A 1 220 ? 1.378 9.050 12.812 1.00 90.19 220 LEU A O 1
ATOM 1806 N N . PRO A 1 221 ? 1.156 7.404 14.331 1.00 93.50 221 PRO A N 1
ATOM 1807 C CA . PRO A 1 221 ? 1.653 6.366 13.446 1.00 93.50 221 PRO A CA 1
ATOM 1808 C C . PRO A 1 221 ? 0.668 6.042 12.325 1.00 93.50 221 PRO A C 1
ATOM 1810 O O . PRO A 1 221 ? -0.541 5.964 12.539 1.00 93.50 221 PRO A O 1
ATOM 1813 N N . MET A 1 222 ? 1.211 5.780 11.139 1.00 93.19 222 MET A N 1
ATOM 1814 C CA . MET A 1 222 ? 0.460 5.324 9.972 1.00 93.19 222 MET A CA 1
ATOM 1815 C C . MET A 1 222 ? 0.568 3.811 9.772 1.00 93.19 222 MET A C 1
ATOM 1817 O O . MET A 1 222 ? 1.522 3.151 10.198 1.00 93.19 222 MET A O 1
ATOM 1821 N N . CYS A 1 223 ? -0.423 3.246 9.080 1.00 94.06 223 CYS A N 1
ATOM 1822 C CA . CYS A 1 223 ? -0.371 1.854 8.645 1.00 94.06 223 CYS A CA 1
ATOM 1823 C C . CYS A 1 223 ? 0.842 1.622 7.733 1.00 94.06 223 CYS A C 1
ATOM 1825 O O . CYS A 1 223 ? 1.115 2.414 6.836 1.00 94.06 223 CYS A O 1
ATOM 1827 N N . SER A 1 224 ? 1.562 0.525 7.971 1.00 95.75 224 SER A N 1
ATOM 1828 C CA . SER A 1 224 ? 2.760 0.138 7.217 1.00 95.75 224 SER A CA 1
ATOM 1829 C C . SER A 1 224 ? 2.548 -1.161 6.430 1.00 95.75 224 SER A C 1
ATOM 1831 O O . SER A 1 224 ? 3.482 -1.650 5.810 1.00 95.75 224 SER A O 1
ATOM 1833 N N . ALA A 1 225 ? 1.327 -1.709 6.395 1.00 92.38 225 ALA A N 1
ATOM 1834 C CA . ALA A 1 225 ? 1.033 -2.989 5.739 1.00 92.38 225 ALA A CA 1
ATOM 1835 C C . ALA A 1 225 ? 1.403 -3.013 4.242 1.00 92.38 225 ALA A C 1
ATOM 1837 O O . ALA A 1 225 ? 1.766 -4.051 3.702 1.00 92.38 225 ALA A O 1
ATOM 1838 N N . GLN A 1 226 ? 1.372 -1.862 3.560 1.00 92.38 226 GLN A N 1
ATOM 1839 C CA . GLN A 1 226 ? 1.732 -1.780 2.139 1.00 92.38 226 GLN A CA 1
ATOM 1840 C C . GLN A 1 226 ? 3.219 -2.059 1.867 1.00 92.38 226 GLN A C 1
ATOM 1842 O O . GLN A 1 226 ? 3.560 -2.492 0.766 1.00 92.38 226 GLN A O 1
ATOM 1847 N N . TYR A 1 227 ? 4.101 -1.861 2.853 1.00 93.69 227 TYR A N 1
ATOM 1848 C CA . TYR A 1 227 ? 5.535 -2.103 2.684 1.00 93.69 227 TYR A CA 1
ATOM 1849 C C . TYR A 1 227 ? 5.846 -3.578 2.394 1.00 93.69 227 TYR A C 1
ATOM 1851 O O . TYR A 1 227 ? 6.806 -3.863 1.680 1.00 93.69 227 TYR A O 1
ATOM 1859 N N . GLU A 1 228 ? 5.014 -4.511 2.870 1.00 88.94 228 GLU A N 1
ATOM 1860 C CA . GLU A 1 228 ? 5.180 -5.953 2.638 1.00 88.94 228 GLU A CA 1
ATOM 1861 C C . GLU A 1 228 ? 5.202 -6.309 1.146 1.00 88.94 228 GLU A C 1
ATOM 1863 O O . GLU A 1 228 ? 5.893 -7.237 0.733 1.00 88.94 228 GLU A O 1
ATOM 1868 N N . ARG A 1 229 ? 4.486 -5.543 0.316 1.00 90.38 229 ARG A N 1
ATOM 1869 C CA . ARG A 1 229 ? 4.312 -5.830 -1.114 1.00 90.38 229 ARG A CA 1
ATOM 1870 C C . ARG A 1 229 ? 5.259 -5.053 -2.025 1.00 90.38 229 ARG A C 1
ATOM 1872 O O . ARG A 1 229 ? 5.168 -5.161 -3.243 1.00 90.38 229 ARG A O 1
ATOM 1879 N N . MET A 1 230 ? 6.178 -4.278 -1.459 1.00 91.88 230 MET A N 1
ATOM 1880 C CA . MET A 1 230 ? 7.059 -3.407 -2.239 1.00 91.88 230 MET A CA 1
ATOM 1881 C C . MET A 1 230 ? 8.117 -4.170 -3.048 1.00 91.88 230 MET A C 1
ATOM 1883 O O . MET A 1 230 ? 8.524 -3.718 -4.113 1.00 91.88 230 MET A O 1
ATOM 1887 N N . PHE A 1 231 ? 8.558 -5.326 -2.553 1.00 92.19 231 PHE A N 1
ATOM 1888 C CA . PHE A 1 231 ? 9.458 -6.229 -3.268 1.00 92.19 231 PHE A CA 1
ATOM 1889 C C . PHE A 1 231 ? 8.773 -7.574 -3.498 1.00 92.19 231 PHE A C 1
ATOM 1891 O O . PHE A 1 231 ? 7.845 -7.939 -2.775 1.00 92.19 231 PHE A O 1
ATOM 1898 N N . ASN A 1 232 ? 9.260 -8.318 -4.492 1.00 91.12 232 ASN A N 1
ATOM 1899 C CA . ASN A 1 232 ? 8.841 -9.690 -4.790 1.00 91.12 232 ASN A CA 1
ATOM 1900 C C . ASN A 1 232 ? 7.336 -9.858 -5.044 1.00 91.12 232 ASN A C 1
ATOM 1902 O O . ASN A 1 232 ? 6.793 -10.940 -4.829 1.00 91.12 232 ASN A O 1
ATOM 1906 N N . SER A 1 233 ? 6.649 -8.802 -5.465 1.00 92.88 233 SER A N 1
ATOM 1907 C CA . SER A 1 233 ? 5.213 -8.853 -5.720 1.00 92.88 233 SER A CA 1
ATOM 1908 C C . SER A 1 233 ? 4.942 -8.562 -7.181 1.00 92.88 233 SER A C 1
ATOM 1910 O O . SER A 1 233 ? 5.511 -7.637 -7.755 1.00 92.88 233 SER A O 1
ATOM 1912 N N . THR A 1 234 ? 4.058 -9.346 -7.781 1.00 93.44 234 THR A N 1
ATOM 1913 C CA . THR A 1 234 ? 3.593 -9.141 -9.150 1.00 93.44 234 THR A CA 1
ATOM 1914 C C . THR A 1 234 ? 2.084 -9.316 -9.223 1.00 93.44 234 THR A C 1
ATOM 1916 O O . THR A 1 234 ? 1.482 -9.998 -8.394 1.00 93.44 234 THR A O 1
ATOM 1919 N N . ARG A 1 235 ? 1.460 -8.703 -10.226 1.00 93.81 235 ARG A N 1
ATOM 1920 C CA . ARG A 1 235 ? 0.031 -8.848 -10.503 1.00 93.81 235 ARG A CA 1
ATOM 1921 C C . ARG A 1 235 ? -0.169 -9.819 -11.659 1.00 93.81 235 ARG A C 1
ATOM 1923 O O . ARG A 1 235 ? 0.157 -9.505 -12.806 1.00 93.81 235 ARG A O 1
ATOM 1930 N N . LEU A 1 236 ? -0.747 -10.974 -11.364 1.00 93.44 236 LEU A N 1
ATOM 1931 C CA . LEU A 1 236 ? -1.065 -11.994 -12.351 1.00 93.44 236 LEU A CA 1
ATOM 1932 C C . LEU A 1 236 ? -2.409 -11.676 -13.021 1.00 93.44 236 LEU A C 1
ATOM 1934 O O . LEU A 1 236 ? -3.388 -11.418 -12.314 1.00 93.44 236 LEU A O 1
ATOM 1938 N N . PRO A 1 237 ? -2.482 -11.663 -14.364 1.00 93.25 237 PRO A N 1
ATOM 1939 C CA . PRO A 1 237 ? -3.754 -11.532 -15.063 1.00 93.25 237 PRO A CA 1
ATOM 1940 C C . PRO A 1 237 ? -4.627 -12.760 -14.797 1.00 93.25 237 PRO A C 1
ATOM 1942 O O . PRO A 1 237 ? -4.167 -13.893 -14.940 1.00 93.25 237 PRO A O 1
ATOM 1945 N N . GLY A 1 238 ? -5.886 -12.533 -14.434 1.00 91.69 238 GLY A N 1
ATOM 1946 C CA . GLY A 1 238 ? -6.917 -13.570 -14.392 1.00 91.69 238 GLY A CA 1
ATOM 1947 C C . GLY A 1 238 ? -8.096 -13.179 -15.276 1.00 91.69 238 GLY A C 1
ATOM 1948 O O . GLY A 1 238 ? -8.210 -12.021 -15.663 1.00 91.69 238 GLY A O 1
ATOM 1949 N N . VAL A 1 239 ? -8.965 -14.136 -15.615 1.00 89.56 239 VAL A N 1
ATOM 1950 C CA . VAL A 1 239 ? -10.073 -13.912 -16.566 1.00 89.56 239 VAL A CA 1
ATOM 1951 C C . VAL A 1 239 ? -11.046 -12.853 -16.036 1.00 89.56 239 VAL A C 1
ATOM 1953 O O . VAL A 1 239 ? -11.266 -11.822 -16.674 1.00 89.56 239 VAL A O 1
ATOM 1956 N N . GLU A 1 240 ? -11.572 -13.068 -14.832 1.00 91.25 240 GLU A N 1
ATOM 1957 C CA . GLU A 1 240 ? -12.542 -12.162 -14.202 1.00 91.25 240 GLU A CA 1
ATOM 1958 C C . GLU A 1 240 ? -11.873 -11.144 -13.275 1.00 91.25 240 GLU A C 1
ATOM 1960 O O . GLU A 1 240 ? -12.217 -9.962 -13.271 1.00 91.25 240 GLU A O 1
ATOM 1965 N N . ALA A 1 241 ? -10.882 -11.599 -12.512 1.00 93.75 241 ALA A N 1
ATOM 1966 C CA . ALA A 1 241 ? -10.131 -10.790 -11.571 1.00 93.75 241 ALA A CA 1
ATOM 1967 C C . ALA A 1 241 ? -8.662 -11.196 -11.599 1.00 93.75 241 ALA A C 1
ATOM 1969 O O . ALA A 1 241 ? -8.322 -12.374 -11.715 1.00 93.75 241 ALA A O 1
ATOM 1970 N N . ASP A 1 242 ? -7.794 -10.204 -11.482 1.00 95.38 242 ASP A N 1
ATOM 1971 C CA . ASP A 1 242 ? -6.366 -10.432 -11.323 1.00 95.38 242 ASP A CA 1
ATOM 1972 C C . ASP A 1 242 ? -6.040 -10.836 -9.887 1.00 95.38 242 ASP A C 1
ATOM 1974 O O . ASP A 1 242 ? -6.823 -10.605 -8.967 1.00 95.38 242 ASP A O 1
ATOM 1978 N N . THR A 1 243 ? -4.852 -11.392 -9.673 1.00 94.56 243 THR A N 1
ATOM 1979 C CA . THR A 1 243 ? -4.370 -11.731 -8.330 1.00 94.56 243 THR A CA 1
ATOM 1980 C C . THR A 1 243 ? -3.010 -11.103 -8.073 1.00 94.56 243 THR A C 1
ATOM 1982 O O . THR A 1 243 ? -2.196 -10.942 -8.983 1.00 94.56 243 THR A O 1
ATOM 1985 N N . ILE A 1 244 ? -2.756 -10.714 -6.824 1.00 93.62 244 ILE A N 1
ATOM 1986 C CA . ILE A 1 244 ? -1.424 -10.289 -6.396 1.00 93.62 244 ILE A CA 1
ATOM 1987 C C . ILE A 1 244 ? -0.679 -11.518 -5.894 1.00 93.62 244 ILE A C 1
ATOM 1989 O O . ILE A 1 244 ? -1.080 -12.145 -4.916 1.00 93.62 244 ILE A O 1
ATOM 1993 N N . GLN A 1 245 ? 0.420 -11.852 -6.558 1.00 92.75 245 GLN A N 1
ATOM 1994 C CA . GLN A 1 245 ? 1.327 -12.903 -6.133 1.00 92.75 245 GLN A CA 1
ATOM 1995 C C . GLN A 1 245 ? 2.520 -12.275 -5.421 1.00 92.75 245 GLN A C 1
ATOM 1997 O O . GLN A 1 245 ? 3.241 -11.470 -6.007 1.00 92.75 245 GLN A O 1
ATOM 2002 N N . HIS A 1 246 ? 2.735 -12.672 -4.169 1.00 90.50 246 HIS A N 1
ATOM 2003 C CA . HIS A 1 246 ? 3.920 -12.320 -3.398 1.00 90.50 246 HIS A CA 1
ATOM 2004 C C . HIS A 1 246 ? 4.835 -13.540 -3.270 1.00 90.50 246 HIS A C 1
ATOM 2006 O O . HIS A 1 246 ? 4.412 -14.592 -2.788 1.00 90.50 246 HIS A O 1
ATOM 2012 N N . LEU A 1 247 ? 6.086 -13.402 -3.699 1.00 86.75 247 LEU A N 1
ATOM 2013 C CA . LEU A 1 247 ? 7.087 -14.460 -3.672 1.00 86.75 247 LEU A CA 1
ATOM 2014 C C . LEU A 1 247 ? 8.023 -14.290 -2.479 1.00 86.75 247 LEU A C 1
ATOM 2016 O O . LEU A 1 247 ? 8.616 -13.232 -2.251 1.00 86.75 247 LEU A O 1
ATOM 2020 N N . ARG A 1 248 ? 8.203 -15.370 -1.725 1.00 81.56 248 ARG A N 1
ATOM 2021 C CA . ARG A 1 248 ? 9.150 -15.396 -0.610 1.00 81.56 248 ARG A CA 1
ATOM 2022 C C . ARG A 1 248 ? 10.560 -15.639 -1.146 1.00 81.56 248 ARG A C 1
ATOM 2024 O O . ARG A 1 248 ? 10.741 -16.324 -2.144 1.00 81.56 248 ARG A O 1
ATOM 2031 N N . ASP A 1 249 ? 11.548 -15.022 -0.506 1.00 76.12 249 ASP A N 1
ATOM 2032 C CA . ASP A 1 249 ? 12.963 -15.401 -0.629 1.00 76.12 249 ASP A CA 1
ATOM 2033 C C . ASP A 1 249 ? 13.631 -15.295 -2.014 1.00 76.12 249 ASP A C 1
ATOM 2035 O O . ASP A 1 249 ? 14.685 -15.885 -2.238 1.00 76.12 249 ASP A O 1
ATOM 2039 N N . SER A 1 250 ? 13.111 -14.461 -2.925 1.00 84.75 250 SER A N 1
ATOM 2040 C CA . SER A 1 250 ? 13.793 -14.207 -4.205 1.00 84.75 250 SER A CA 1
ATOM 2041 C C . SER A 1 250 ? 15.180 -13.561 -4.010 1.00 84.75 250 SER A C 1
ATOM 2043 O O . SER A 1 250 ? 15.344 -12.607 -3.225 1.00 84.75 250 SER A O 1
ATOM 2045 N N . GLN A 1 251 ? 16.177 -14.085 -4.737 1.00 90.25 251 GLN A N 1
ATOM 2046 C CA . GLN A 1 251 ? 17.597 -13.691 -4.690 1.00 90.25 251 GLN A CA 1
ATOM 2047 C C . GLN A 1 251 ? 18.130 -13.149 -6.033 1.00 90.25 251 GLN A C 1
ATOM 2049 O O . GLN A 1 251 ? 19.334 -12.909 -6.174 1.00 90.25 251 GLN A O 1
ATOM 2054 N N . HIS A 1 252 ? 17.253 -12.915 -7.014 1.00 93.12 252 HIS A N 1
ATOM 2055 C CA . HIS A 1 252 ? 17.599 -12.374 -8.333 1.00 93.12 252 HIS A CA 1
ATOM 2056 C C . HIS A 1 252 ? 16.632 -11.288 -8.797 1.00 93.12 252 HIS A C 1
ATOM 2058 O O . HIS A 1 252 ? 15.482 -11.214 -8.380 1.00 93.12 252 HIS A O 1
ATOM 2064 N N . ILE A 1 253 ? 17.085 -10.463 -9.731 1.00 95.00 253 ILE A N 1
ATOM 2065 C CA . ILE A 1 253 ? 16.225 -9.557 -10.505 1.00 95.00 253 ILE A CA 1
ATOM 2066 C C . ILE A 1 253 ? 16.086 -10.068 -11.936 1.00 95.00 253 ILE A C 1
ATOM 2068 O O . ILE A 1 253 ? 16.897 -10.877 -12.396 1.00 95.00 253 ILE A O 1
ATOM 2072 N N . ALA A 1 254 ? 15.089 -9.545 -12.647 1.00 94.12 254 ALA A N 1
ATOM 2073 C CA . ALA A 1 254 ? 15.017 -9.658 -14.090 1.00 94.12 254 ALA A CA 1
ATOM 2074 C C . ALA A 1 254 ? 15.406 -8.323 -14.683 1.00 94.12 254 ALA A C 1
ATOM 2076 O O . ALA A 1 254 ? 15.053 -7.250 -14.193 1.00 94.12 254 ALA A O 1
ATOM 2077 N N . VAL A 1 255 ? 16.119 -8.402 -15.782 1.00 95.50 255 VAL A N 1
ATOM 2078 C CA . VAL A 1 255 ? 16.530 -7.241 -16.542 1.00 95.50 255 VAL A CA 1
ATOM 2079 C C . VAL A 1 255 ? 15.944 -7.404 -17.922 1.00 95.50 255 VAL A C 1
ATOM 2081 O O . VAL A 1 255 ? 16.090 -8.463 -18.527 1.00 95.50 255 VAL A O 1
ATOM 2084 N N . TYR A 1 256 ? 15.259 -6.371 -18.396 1.00 94.12 256 TYR A N 1
ATOM 2085 C CA . TYR A 1 256 ? 14.742 -6.341 -19.751 1.00 94.12 256 TYR A CA 1
ATOM 2086 C C . TYR A 1 256 ? 15.642 -5.446 -20.600 1.00 94.12 256 TYR A C 1
ATOM 2088 O O . TYR A 1 256 ? 15.764 -4.243 -20.349 1.00 94.12 256 TYR A O 1
ATOM 2096 N N . HIS A 1 257 ? 16.285 -6.029 -21.609 1.00 94.25 257 HIS A N 1
ATOM 2097 C CA . HIS A 1 257 ? 17.160 -5.304 -22.524 1.00 94.25 257 HIS A CA 1
ATOM 2098 C C . HIS A 1 257 ? 16.974 -5.811 -23.953 1.00 94.25 257 HIS A C 1
ATOM 2100 O O . HIS A 1 257 ? 16.952 -7.015 -24.178 1.00 94.25 257 HIS A O 1
ATOM 2106 N N . ALA A 1 258 ? 16.809 -4.887 -24.905 1.00 91.94 258 ALA A N 1
ATOM 2107 C CA . ALA A 1 258 ? 16.726 -5.176 -26.341 1.00 91.94 258 ALA A CA 1
ATOM 2108 C C . ALA A 1 258 ? 15.757 -6.321 -26.729 1.00 91.94 258 ALA A C 1
ATOM 2110 O O . ALA A 1 258 ? 16.041 -7.111 -27.624 1.00 91.94 258 ALA A O 1
ATOM 2111 N N . GLY A 1 259 ? 14.599 -6.419 -26.064 1.00 91.69 259 GLY A N 1
ATOM 2112 C CA . GLY A 1 259 ? 13.606 -7.461 -26.355 1.00 91.69 259 GLY A CA 1
ATOM 2113 C C . GLY A 1 259 ? 13.838 -8.796 -25.645 1.00 91.69 259 GLY A C 1
ATOM 2114 O O . GLY A 1 259 ? 13.123 -9.749 -25.932 1.00 91.69 259 GLY A O 1
ATOM 2115 N N . ARG A 1 260 ? 14.806 -8.875 -24.726 1.00 94.12 260 ARG A N 1
ATOM 2116 C CA . ARG A 1 260 ? 15.183 -10.100 -24.013 1.00 94.12 260 ARG A CA 1
ATOM 2117 C C . ARG A 1 260 ? 15.097 -9.935 -22.507 1.00 94.12 260 ARG A C 1
ATOM 2119 O O . ARG A 1 260 ? 15.301 -8.838 -21.977 1.00 94.12 260 ARG A O 1
ATOM 2126 N N . PHE A 1 261 ? 14.825 -11.042 -21.823 1.00 94.12 261 PHE A N 1
ATOM 2127 C CA . PHE A 1 261 ? 14.824 -11.107 -20.364 1.00 94.12 261 PHE A CA 1
ATOM 2128 C C . PHE A 1 261 ? 16.063 -11.832 -19.843 1.00 94.12 261 PHE A C 1
ATOM 2130 O O . PHE A 1 261 ? 16.369 -12.955 -20.232 1.00 94.12 261 PHE A O 1
ATOM 2137 N N . PHE A 1 262 ? 16.749 -11.200 -18.898 1.00 95.06 262 PHE A N 1
ATOM 2138 C CA . PHE A 1 262 ? 17.941 -11.733 -18.252 1.00 95.06 262 PHE A CA 1
ATOM 2139 C C . PHE A 1 262 ? 17.691 -11.898 -16.763 1.00 95.06 262 PHE A C 1
ATOM 2141 O O . PHE A 1 262 ? 17.022 -11.068 -16.151 1.00 95.06 262 PHE A O 1
ATOM 2148 N N . ARG A 1 263 ? 18.284 -12.926 -16.159 1.00 94.62 263 ARG A N 1
ATOM 2149 C CA . ARG A 1 263 ? 18.282 -13.123 -14.707 1.00 94.62 263 ARG A CA 1
ATOM 2150 C C . ARG A 1 263 ? 19.638 -12.721 -14.134 1.00 94.62 263 ARG A C 1
ATOM 2152 O O . ARG A 1 263 ? 20.647 -13.318 -14.495 1.00 94.62 263 ARG A O 1
ATOM 2159 N N . ILE A 1 264 ? 19.652 -11.765 -13.206 1.00 95.44 264 ILE A N 1
ATOM 2160 C CA . ILE A 1 264 ? 20.855 -11.381 -12.450 1.00 95.44 264 ILE A CA 1
ATOM 2161 C C . ILE A 1 264 ? 20.709 -11.843 -11.007 1.00 95.44 264 ILE A C 1
ATOM 2163 O O . ILE A 1 264 ? 19.811 -11.385 -10.297 1.00 95.44 264 ILE A O 1
ATOM 2167 N N . TRP A 1 265 ? 21.629 -12.692 -10.552 1.00 94.88 265 TRP A N 1
ATOM 2168 C CA . TRP A 1 265 ? 21.761 -13.031 -9.137 1.00 94.88 265 TRP A CA 1
ATOM 2169 C C . TRP A 1 265 ? 22.326 -11.852 -8.353 1.00 94.88 265 TRP A C 1
ATOM 2171 O O . TRP A 1 265 ? 23.257 -11.183 -8.798 1.00 94.88 265 TRP A O 1
ATOM 2181 N N . LEU A 1 266 ? 21.763 -11.609 -7.172 1.00 94.75 266 LEU A N 1
ATOM 2182 C CA . LEU A 1 266 ? 22.119 -10.468 -6.329 1.00 94.75 266 LEU A CA 1
ATOM 2183 C C . LEU A 1 266 ? 23.106 -10.818 -5.215 1.00 94.75 266 LEU A C 1
ATOM 2185 O O . LEU A 1 266 ? 23.677 -9.917 -4.598 1.00 94.75 266 LEU A O 1
ATOM 2189 N N . TYR A 1 267 ? 23.296 -12.107 -4.944 1.00 93.62 267 TYR A N 1
ATOM 2190 C CA . TYR A 1 267 ? 24.109 -12.610 -3.844 1.00 93.62 267 TYR A CA 1
ATOM 2191 C C . TYR A 1 267 ? 25.169 -13.584 -4.356 1.00 93.62 267 TYR A C 1
ATOM 2193 O O . TYR A 1 267 ? 24.938 -14.335 -5.301 1.00 93.62 267 TYR A O 1
ATOM 2201 N N . HIS A 1 268 ? 26.325 -13.589 -3.700 1.00 92.44 268 HIS A N 1
ATOM 2202 C CA . HIS A 1 268 ? 27.387 -14.567 -3.903 1.00 92.44 268 HIS A CA 1
ATOM 2203 C C . HIS A 1 268 ? 27.962 -14.957 -2.538 1.00 92.44 268 HIS A C 1
ATOM 2205 O O . HIS A 1 268 ? 28.350 -14.082 -1.763 1.00 92.44 268 HIS A O 1
ATOM 2211 N N . ASN A 1 269 ? 27.970 -16.255 -2.218 1.00 91.12 269 ASN A N 1
ATOM 2212 C CA . ASN A 1 269 ? 28.397 -16.797 -0.917 1.00 91.12 269 ASN A CA 1
ATOM 2213 C C . ASN A 1 269 ? 27.723 -16.102 0.284 1.00 91.12 269 ASN A C 1
ATOM 2215 O O . ASN A 1 269 ? 28.383 -15.672 1.227 1.00 91.12 269 ASN A O 1
ATOM 2219 N N . GLY A 1 270 ? 26.401 -15.901 0.212 1.00 88.56 270 GLY A N 1
ATOM 2220 C CA . GLY A 1 270 ? 25.617 -15.233 1.263 1.00 88.56 270 GLY A CA 1
ATOM 2221 C C . GLY A 1 270 ? 25.835 -13.717 1.378 1.00 88.56 270 GLY A C 1
ATOM 2222 O O . GLY A 1 270 ? 25.165 -13.053 2.170 1.00 88.56 270 GLY A O 1
ATOM 2223 N N . ARG A 1 271 ? 26.732 -13.133 0.574 1.00 94.06 271 ARG A N 1
ATOM 2224 C CA . ARG A 1 271 ? 27.010 -11.695 0.551 1.00 94.06 271 ARG A CA 1
ATOM 2225 C C . ARG A 1 271 ? 26.284 -11.026 -0.609 1.00 94.06 271 ARG A C 1
ATOM 2227 O O . ARG A 1 271 ? 26.322 -11.508 -1.736 1.00 94.06 271 ARG A O 1
ATOM 2234 N N . LEU A 1 272 ? 25.697 -9.860 -0.347 1.00 94.25 272 LEU A N 1
ATOM 2235 C CA . LEU A 1 272 ? 25.171 -8.983 -1.392 1.00 94.25 272 LEU A CA 1
ATOM 2236 C C . LEU A 1 272 ? 26.300 -8.514 -2.331 1.00 94.25 272 LEU A C 1
ATOM 2238 O O . LEU A 1 272 ? 27.360 -8.070 -1.869 1.00 94.25 272 LEU A O 1
ATOM 2242 N N . LEU A 1 273 ? 26.069 -8.583 -3.640 1.00 96.50 273 LEU A N 1
ATOM 2243 C CA . LEU A 1 273 ? 27.008 -8.087 -4.645 1.00 96.50 273 LEU A CA 1
ATOM 2244 C C . LEU A 1 273 ? 27.215 -6.572 -4.523 1.00 96.50 273 LEU A C 1
ATOM 2246 O O . LEU A 1 273 ? 26.272 -5.813 -4.313 1.00 96.50 273 LEU A O 1
ATOM 2250 N N . ARG A 1 274 ? 28.463 -6.121 -4.668 1.00 97.06 274 ARG A N 1
ATOM 2251 C CA . ARG A 1 274 ? 28.853 -4.705 -4.649 1.00 97.06 274 ARG A CA 1
ATOM 2252 C C . ARG A 1 274 ? 28.420 -4.014 -5.948 1.00 97.06 274 ARG A C 1
ATOM 2254 O O . ARG A 1 274 ? 28.333 -4.672 -6.986 1.00 97.06 274 ARG A O 1
ATOM 2261 N N . PRO A 1 275 ? 28.278 -2.674 -5.951 1.00 96.38 275 PRO A N 1
ATOM 2262 C CA . PRO A 1 275 ? 27.908 -1.921 -7.150 1.00 96.38 275 PRO A CA 1
ATOM 2263 C C . PRO A 1 275 ? 28.771 -2.217 -8.384 1.00 96.38 275 PRO A C 1
ATOM 2265 O O . PRO A 1 275 ? 28.231 -2.337 -9.476 1.00 96.38 275 PRO A O 1
ATOM 2268 N N . ARG A 1 276 ? 30.091 -2.404 -8.223 1.00 96.69 276 ARG A N 1
ATOM 2269 C CA . ARG A 1 276 ? 30.998 -2.763 -9.333 1.00 96.69 276 ARG A CA 1
ATOM 2270 C C . ARG A 1 276 ? 30.738 -4.167 -9.896 1.00 96.69 276 ARG A C 1
ATOM 2272 O O . ARG A 1 276 ? 30.844 -4.365 -11.100 1.00 96.69 276 ARG A O 1
ATOM 2279 N N . GLU A 1 277 ? 30.382 -5.127 -9.041 1.00 97.50 277 GLU A N 1
ATOM 2280 C CA . GLU A 1 277 ? 30.051 -6.501 -9.452 1.00 97.50 277 GLU A CA 1
ATOM 2281 C C . GLU A 1 277 ? 28.725 -6.516 -10.232 1.00 97.50 277 GLU A C 1
ATOM 2283 O O . GLU A 1 277 ? 28.620 -7.150 -11.280 1.00 97.50 277 GLU A O 1
ATOM 2288 N N . LEU A 1 278 ? 27.731 -5.752 -9.762 1.00 97.44 278 LEU A N 1
ATOM 2289 C CA . LEU A 1 278 ? 26.467 -5.549 -10.474 1.00 97.44 278 LEU A CA 1
ATOM 2290 C C . LEU A 1 278 ? 26.678 -4.798 -11.794 1.00 97.44 278 LEU A C 1
ATOM 2292 O O . LEU A 1 278 ? 26.139 -5.208 -12.816 1.00 97.44 278 LEU A O 1
ATOM 2296 N N . GLN A 1 279 ? 27.497 -3.742 -11.799 1.00 97.06 279 GLN A N 1
ATOM 2297 C CA . GLN A 1 279 ? 27.865 -3.007 -13.011 1.00 97.06 279 GLN A CA 1
ATOM 2298 C C . GLN A 1 279 ? 28.463 -3.940 -14.065 1.00 97.06 279 GLN A C 1
ATOM 2300 O O . GLN A 1 279 ? 28.067 -3.850 -15.220 1.00 97.06 279 GLN A O 1
ATOM 2305 N N . ALA A 1 280 ? 29.378 -4.839 -13.689 1.00 97.81 280 ALA A N 1
ATOM 2306 C CA . ALA A 1 280 ? 29.959 -5.794 -14.629 1.00 97.81 280 ALA A CA 1
ATOM 2307 C C . ALA A 1 280 ? 28.893 -6.718 -15.243 1.00 97.81 280 ALA A C 1
ATOM 2309 O O . ALA A 1 280 ? 28.922 -6.966 -16.444 1.00 97.81 280 ALA A O 1
ATOM 2310 N N . GLN A 1 281 ? 27.918 -7.183 -14.453 1.00 97.50 281 GLN A N 1
ATOM 2311 C CA . GLN A 1 281 ? 26.802 -7.982 -14.976 1.00 97.50 281 GLN A CA 1
ATOM 2312 C C . GLN A 1 281 ? 25.886 -7.175 -15.904 1.00 97.50 281 GLN A C 1
ATOM 2314 O O . GLN A 1 281 ? 25.511 -7.670 -16.962 1.00 97.50 281 GLN A O 1
ATOM 2319 N N . PHE A 1 282 ? 25.566 -5.927 -15.557 1.00 97.94 282 PHE A N 1
ATOM 2320 C CA . PHE A 1 282 ? 24.787 -5.052 -16.435 1.00 97.94 282 PHE A CA 1
ATOM 2321 C C . PHE A 1 282 ? 25.528 -4.722 -17.728 1.00 97.94 282 PHE A C 1
ATOM 2323 O O . PHE A 1 282 ? 24.905 -4.705 -18.782 1.00 97.94 282 PHE A O 1
ATOM 2330 N N . GLN A 1 283 ? 26.839 -4.490 -17.663 1.00 97.81 283 GLN A N 1
ATOM 2331 C CA . GLN A 1 283 ? 27.650 -4.216 -18.844 1.00 97.81 283 GLN A CA 1
ATOM 2332 C C . GLN A 1 283 ? 27.653 -5.421 -19.792 1.00 97.81 283 GLN A C 1
ATOM 2334 O O . GLN A 1 283 ? 27.385 -5.243 -20.969 1.00 97.81 283 GLN A O 1
ATOM 2339 N N . ARG A 1 284 ? 27.785 -6.652 -19.270 1.00 97.69 284 ARG A N 1
ATOM 2340 C CA . ARG A 1 284 ? 27.642 -7.877 -20.082 1.00 97.69 284 ARG A CA 1
ATOM 2341 C C . ARG A 1 284 ? 26.298 -7.966 -20.808 1.00 97.69 284 ARG A C 1
ATOM 2343 O O . ARG A 1 284 ? 26.268 -8.438 -21.931 1.00 97.69 284 ARG A O 1
ATOM 2350 N N . ILE A 1 285 ? 25.203 -7.532 -20.177 1.00 97.31 285 ILE A N 1
ATOM 2351 C CA . ILE A 1 285 ? 23.878 -7.504 -20.820 1.00 97.31 285 ILE A CA 1
ATOM 2352 C C . ILE A 1 285 ? 23.811 -6.425 -21.905 1.00 97.31 285 ILE A C 1
ATOM 2354 O O . ILE A 1 285 ? 23.207 -6.659 -22.943 1.00 97.31 285 ILE A O 1
ATOM 2358 N N . LEU A 1 286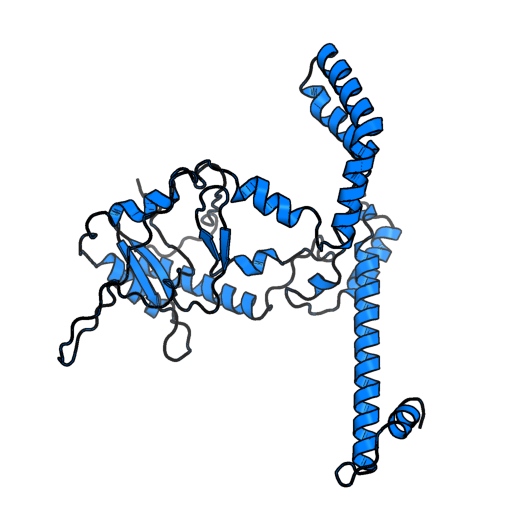 ? 24.401 -5.248 -21.667 1.00 96.38 286 LEU A N 1
ATOM 2359 C CA . LEU A 1 286 ? 24.451 -4.171 -22.663 1.00 96.38 286 LEU A CA 1
ATOM 2360 C C . LEU A 1 286 ? 25.312 -4.540 -23.878 1.00 96.38 286 LEU A C 1
ATOM 2362 O O . LEU A 1 286 ? 25.013 -4.090 -24.980 1.00 96.38 286 LEU A O 1
ATOM 2366 N N . ASP A 1 287 ? 26.360 -5.336 -23.666 1.00 96.69 287 ASP A N 1
ATOM 2367 C CA . ASP A 1 287 ? 27.291 -5.778 -24.707 1.00 96.69 287 ASP A CA 1
ATOM 2368 C C . ASP A 1 287 ? 26.801 -7.046 -25.445 1.00 96.69 287 ASP A C 1
ATOM 2370 O O . ASP A 1 287 ? 27.382 -7.430 -26.460 1.00 96.69 287 ASP A O 1
ATOM 2374 N N . ASP A 1 288 ? 25.747 -7.717 -24.958 1.00 95.62 288 ASP A N 1
ATOM 2375 C CA . ASP A 1 288 ? 25.195 -8.934 -25.568 1.00 95.62 288 ASP A CA 1
ATOM 2376 C C . ASP A 1 288 ? 24.371 -8.597 -26.826 1.00 95.62 288 ASP A C 1
ATOM 2378 O O . ASP A 1 288 ? 23.250 -8.089 -26.752 1.00 95.62 288 ASP A O 1
ATOM 2382 N N . ALA A 1 289 ? 24.925 -8.934 -27.993 1.00 94.94 289 ALA A N 1
ATOM 2383 C CA . ALA A 1 289 ? 24.316 -8.708 -29.304 1.00 94.94 289 ALA A CA 1
ATOM 2384 C C . ALA A 1 289 ? 23.358 -9.827 -29.767 1.00 94.94 289 ALA A C 1
ATOM 2386 O O . ALA A 1 289 ? 22.854 -9.777 -30.891 1.00 94.94 289 ALA A O 1
ATOM 2387 N N . THR A 1 290 ? 23.108 -10.853 -28.947 1.00 95.38 290 THR A N 1
ATOM 2388 C CA . THR A 1 290 ? 22.272 -11.996 -29.344 1.00 95.38 290 THR A CA 1
ATOM 2389 C C . THR A 1 290 ? 20.821 -11.546 -29.561 1.00 95.38 290 THR A C 1
ATOM 2391 O O . THR A 1 290 ? 20.245 -10.910 -28.666 1.00 95.38 290 THR A O 1
ATOM 2394 N N . PRO A 1 291 ? 20.200 -11.873 -30.713 1.00 94.94 291 PRO A N 1
ATOM 2395 C CA . PRO A 1 291 ? 18.832 -11.464 -31.007 1.00 94.94 291 PRO A CA 1
ATOM 2396 C C . PRO A 1 291 ? 17.811 -12.181 -30.104 1.00 94.94 291 PRO A C 1
ATOM 2398 O O . PRO A 1 291 ? 18.077 -13.285 -29.621 1.00 94.94 291 PRO A O 1
ATOM 2401 N N . PRO A 1 292 ? 16.631 -11.575 -29.868 1.00 94.88 292 PRO A N 1
ATOM 2402 C CA . PRO A 1 292 ? 15.551 -12.214 -29.122 1.00 94.88 292 PRO A CA 1
ATOM 2403 C C . PRO A 1 292 ? 15.030 -13.459 -29.839 1.00 94.88 292 PRO A C 1
ATOM 2405 O O . PRO A 1 292 ? 14.978 -13.506 -31.072 1.00 94.88 292 PRO A O 1
ATOM 2408 N N . LEU A 1 293 ? 14.572 -14.444 -29.064 1.00 93.56 293 LEU A N 1
ATOM 2409 C CA . LEU A 1 293 ? 13.876 -15.601 -29.621 1.00 93.56 293 LEU A CA 1
ATOM 2410 C C . LEU A 1 293 ? 12.563 -15.169 -30.307 1.00 93.56 293 LEU A C 1
ATOM 2412 O O . LEU A 1 293 ? 11.996 -14.122 -29.964 1.00 93.56 293 LEU A O 1
ATOM 2416 N N . PRO A 1 294 ? 12.032 -15.962 -31.261 1.00 94.12 294 PRO A N 1
ATOM 2417 C CA . PRO A 1 294 ? 10.767 -15.652 -31.921 1.00 94.12 294 PRO A CA 1
ATOM 2418 C C . PRO A 1 294 ? 9.648 -15.345 -30.912 1.00 94.12 294 PRO A C 1
ATOM 2420 O O . PRO A 1 294 ? 9.281 -16.179 -30.090 1.00 94.12 294 PRO A O 1
ATOM 2423 N N . GLY A 1 295 ? 9.117 -14.120 -30.962 1.00 89.88 295 GLY A N 1
ATOM 2424 C CA . GLY A 1 295 ? 8.057 -13.638 -30.066 1.00 89.88 295 GLY A CA 1
ATOM 2425 C C . GLY A 1 295 ? 8.527 -13.031 -28.734 1.00 89.88 295 GLY A C 1
ATOM 2426 O O . GLY A 1 295 ? 7.789 -12.225 -28.166 1.00 89.88 295 GLY A O 1
ATOM 2427 N N . GLU A 1 296 ? 9.750 -13.310 -28.271 1.00 92.56 296 GLU A N 1
ATOM 2428 C CA . GLU A 1 296 ? 10.282 -12.821 -26.983 1.00 92.56 296 GLU A CA 1
ATOM 2429 C C . GLU A 1 296 ? 10.302 -11.287 -26.917 1.00 92.56 296 GLU A C 1
ATOM 2431 O O . GLU A 1 296 ? 9.847 -10.695 -25.937 1.00 92.56 296 GLU A O 1
ATOM 2436 N N . ALA A 1 297 ? 10.690 -10.638 -28.021 1.00 92.12 297 ALA A N 1
ATOM 2437 C CA . ALA A 1 297 ? 10.745 -9.179 -28.139 1.00 92.12 297 ALA A CA 1
ATOM 2438 C C . ALA A 1 297 ? 9.419 -8.471 -27.816 1.00 92.12 297 ALA A C 1
ATOM 2440 O O . ALA A 1 297 ? 9.412 -7.306 -27.420 1.00 92.12 297 ALA A O 1
ATOM 2441 N N . LYS A 1 298 ? 8.286 -9.162 -27.999 1.00 91.56 298 LYS A N 1
ATOM 2442 C CA . LYS A 1 298 ? 6.936 -8.626 -27.776 1.00 91.56 298 LYS A CA 1
ATOM 2443 C C . LYS A 1 298 ? 6.329 -9.094 -26.452 1.00 91.56 298 LYS A C 1
ATOM 2445 O O . LYS A 1 298 ? 5.255 -8.622 -26.087 1.00 91.56 298 LYS A O 1
ATOM 2450 N N . LEU A 1 299 ? 7.000 -9.979 -25.714 1.00 90.69 299 LEU A N 1
ATOM 2451 C CA . LEU A 1 299 ? 6.462 -10.597 -24.503 1.00 90.69 299 LEU A CA 1
ATOM 2452 C C . LEU A 1 299 ? 6.130 -9.555 -23.426 1.00 90.69 299 LEU A C 1
ATOM 2454 O O . LEU A 1 299 ? 5.053 -9.595 -22.835 1.00 90.69 299 LEU A O 1
ATOM 2458 N N . ALA A 1 300 ? 7.011 -8.571 -23.221 1.00 90.44 300 ALA A N 1
ATOM 2459 C CA . ALA A 1 300 ? 6.780 -7.490 -22.262 1.00 90.44 300 ALA A CA 1
ATOM 2460 C C . ALA A 1 300 ? 5.523 -6.666 -22.600 1.00 90.44 300 ALA A C 1
ATOM 2462 O O . ALA A 1 300 ? 4.797 -6.249 -21.697 1.00 90.44 300 ALA A O 1
ATOM 2463 N N . ALA A 1 301 ? 5.227 -6.475 -23.890 1.00 89.69 301 ALA A N 1
ATOM 2464 C CA . ALA A 1 301 ? 4.071 -5.703 -24.342 1.00 89.69 301 ALA A CA 1
ATOM 2465 C C . ALA A 1 301 ? 2.732 -6.355 -23.959 1.00 89.69 301 ALA A C 1
ATOM 2467 O O . ALA A 1 301 ? 1.739 -5.648 -23.803 1.00 89.69 301 ALA A O 1
ATOM 2468 N N . LEU A 1 302 ? 2.700 -7.673 -23.715 1.00 90.50 302 LEU A N 1
ATOM 2469 C CA . LEU A 1 302 ? 1.495 -8.362 -23.236 1.00 90.50 302 LEU A CA 1
ATOM 2470 C C . LEU A 1 302 ? 1.020 -7.832 -21.875 1.00 90.50 302 LEU A C 1
ATOM 2472 O O . LEU A 1 302 ? -0.173 -7.846 -21.586 1.00 90.50 302 LEU A O 1
ATOM 2476 N N . THR A 1 303 ? 1.930 -7.300 -21.052 1.00 91.75 303 THR A N 1
ATOM 2477 C CA . THR A 1 303 ? 1.576 -6.689 -19.759 1.00 91.75 303 THR A CA 1
ATOM 2478 C C . THR A 1 303 ? 0.810 -5.370 -19.902 1.00 91.75 303 THR A C 1
ATOM 2480 O O . THR A 1 303 ? 0.119 -4.961 -18.968 1.00 91.75 303 THR A O 1
ATOM 2483 N N . ALA A 1 304 ? 0.887 -4.735 -21.077 1.00 90.94 304 ALA A N 1
ATOM 2484 C CA . ALA A 1 304 ? 0.216 -3.481 -21.398 1.00 90.94 304 ALA A CA 1
ATOM 2485 C C . ALA A 1 304 ? -1.146 -3.674 -22.088 1.00 90.94 304 ALA A C 1
ATOM 2487 O O . ALA A 1 304 ? -1.821 -2.687 -22.359 1.00 90.94 304 ALA A O 1
ATOM 2488 N N . GLY A 1 305 ? -1.550 -4.912 -22.389 1.00 89.19 305 GLY A N 1
ATOM 2489 C CA . GLY A 1 305 ? -2.849 -5.207 -22.994 1.00 89.19 305 GLY A CA 1
ATOM 2490 C C . GLY A 1 305 ? -4.023 -5.122 -22.012 1.00 89.19 305 GLY A C 1
ATOM 2491 O O . GLY A 1 305 ? -3.852 -4.944 -20.802 1.00 89.19 305 GLY A O 1
ATOM 2492 N N . ASN A 1 306 ? -5.237 -5.290 -22.546 1.00 90.19 306 ASN A N 1
ATOM 2493 C CA . ASN A 1 306 ? -6.441 -5.492 -21.735 1.00 90.19 306 ASN A CA 1
ATOM 2494 C C . ASN A 1 306 ? -6.299 -6.749 -20.866 1.00 90.19 306 ASN A C 1
ATOM 2496 O O . ASN A 1 306 ? -5.692 -7.738 -21.274 1.00 90.19 306 ASN A O 1
ATOM 2500 N N . ARG A 1 307 ? -6.908 -6.735 -19.679 1.00 88.06 307 ARG A N 1
ATOM 2501 C CA . ARG A 1 307 ? -6.824 -7.852 -18.718 1.00 88.06 307 ARG A CA 1
ATOM 2502 C C . ARG A 1 307 ? -7.802 -8.985 -19.020 1.00 88.06 307 ARG A C 1
ATOM 2504 O O . ARG A 1 307 ? -7.660 -10.065 -18.472 1.00 88.06 307 ARG A O 1
ATOM 2511 N N . SER A 1 308 ? -8.770 -8.740 -19.903 1.00 72.75 308 SER A N 1
ATOM 2512 C CA . SER A 1 308 ? -9.778 -9.704 -20.358 1.00 72.75 308 SER A CA 1
ATOM 2513 C C . SER A 1 308 ? -9.272 -10.703 -21.404 1.00 72.75 308 SER A C 1
ATOM 2515 O O . SER A 1 308 ? -10.035 -11.561 -21.843 1.00 72.75 308 SER A O 1
ATOM 2517 N N . VAL A 1 309 ? -8.011 -10.609 -21.830 1.00 59.94 309 VAL A N 1
ATOM 2518 C CA . VAL A 1 309 ? -7.436 -11.577 -22.768 1.00 59.94 309 VAL A CA 1
ATOM 2519 C C . VAL A 1 309 ? -7.158 -12.871 -22.007 1.00 59.94 309 VAL A C 1
ATOM 2521 O O . VAL A 1 309 ? -6.539 -12.831 -20.943 1.00 59.94 309 VAL A O 1
ATOM 2524 N N . SER A 1 310 ? -7.642 -14.003 -22.537 1.00 47.19 310 SER A N 1
ATOM 2525 C CA . SER A 1 310 ? -7.405 -15.339 -21.980 1.00 47.19 310 SER A CA 1
ATOM 2526 C C . SER A 1 310 ? -5.946 -15.487 -21.542 1.00 47.19 310 SER A C 1
ATOM 2528 O O . SER A 1 310 ? -5.059 -15.005 -22.257 1.00 47.19 310 SER A O 1
ATOM 2530 N N . PRO A 1 311 ? -5.677 -16.126 -20.385 1.00 46.88 311 PRO A N 1
ATOM 2531 C CA . PRO A 1 311 ? -4.307 -16.343 -19.949 1.00 46.88 311 PRO A CA 1
ATOM 2532 C C . PRO A 1 311 ? -3.517 -16.972 -21.104 1.00 46.88 311 PRO A C 1
ATOM 2534 O O . PRO A 1 311 ? -4.084 -17.793 -21.837 1.00 46.88 311 PRO A O 1
ATOM 2537 N N . PRO A 1 312 ? -2.241 -16.590 -21.308 1.00 46.09 312 PRO A N 1
ATOM 2538 C CA . PRO A 1 312 ? -1.415 -17.256 -22.304 1.00 46.09 312 PRO A CA 1
ATOM 2539 C C . PRO A 1 312 ? -1.512 -18.771 -22.072 1.00 46.09 312 PRO A C 1
ATOM 2541 O O . PRO A 1 312 ? -1.594 -19.185 -20.909 1.00 46.09 312 PRO A O 1
ATOM 2544 N N . PRO A 1 313 ? -1.572 -19.591 -23.139 1.00 37.06 313 PRO A N 1
ATOM 2545 C CA . PRO A 1 313 ? -1.803 -21.021 -23.007 1.00 37.06 313 PRO A CA 1
ATOM 2546 C C . PRO A 1 313 ? -0.821 -21.594 -21.987 1.00 37.06 313 PRO A C 1
ATOM 2548 O O . PRO A 1 313 ? 0.395 -21.504 -22.160 1.00 37.06 313 PRO A O 1
ATOM 2551 N N . GLN A 1 314 ? -1.357 -22.144 -20.895 1.00 40.88 314 GLN A N 1
ATOM 2552 C CA . GLN A 1 314 ? -0.565 -22.965 -19.992 1.00 40.88 314 GLN A CA 1
ATOM 2553 C C . GLN A 1 314 ? 0.004 -24.097 -20.847 1.00 40.88 314 GLN A C 1
ATOM 2555 O O . GLN A 1 314 ? -0.749 -24.753 -21.569 1.00 40.88 314 GLN A O 1
ATOM 2560 N N . ALA A 1 315 ? 1.326 -24.268 -20.840 1.00 36.66 315 ALA A N 1
ATOM 2561 C CA . ALA A 1 315 ? 1.979 -25.313 -21.616 1.00 36.66 315 ALA A CA 1
ATOM 2562 C C . ALA A 1 315 ? 1.281 -26.665 -21.358 1.00 36.66 315 ALA A C 1
ATOM 2564 O O . ALA A 1 315 ? 1.088 -27.053 -20.205 1.00 36.66 315 ALA A O 1
ATOM 2565 N N . GLY A 1 316 ? 0.852 -27.326 -22.439 1.00 31.73 316 GLY A N 1
ATOM 2566 C CA . GLY A 1 316 ? 0.109 -28.588 -22.425 1.00 31.73 316 GLY A CA 1
ATOM 2567 C C . GLY A 1 316 ? 0.876 -29.772 -21.807 1.00 31.73 316 GLY A C 1
ATOM 2568 O O . GLY A 1 316 ? 1.994 -29.612 -21.315 1.00 31.73 316 GLY A O 1
ATOM 2569 N N . PRO A 1 317 ? 0.269 -30.974 -21.793 1.00 33.84 317 PRO A N 1
ATOM 2570 C CA . PRO A 1 317 ? 0.618 -32.054 -20.873 1.00 33.84 317 PRO A CA 1
ATOM 2571 C C . PRO A 1 317 ? 2.066 -32.542 -21.020 1.00 33.84 317 PRO A C 1
ATOM 2573 O O . PRO A 1 317 ? 2.586 -32.703 -22.123 1.00 33.84 317 PRO A O 1
ATOM 2576 N N . ARG A 1 318 ? 2.690 -32.793 -19.859 1.00 37.12 318 ARG A N 1
ATOM 2577 C CA . ARG A 1 318 ? 4.074 -33.255 -19.655 1.00 37.12 318 ARG A CA 1
ATOM 2578 C C . ARG A 1 318 ? 4.440 -34.415 -20.591 1.00 37.12 318 ARG A C 1
ATOM 2580 O O . ARG A 1 318 ? 4.055 -35.554 -20.341 1.00 37.12 318 ARG A O 1
ATOM 2587 N N . ALA A 1 319 ? 5.241 -34.133 -21.615 1.00 30.53 319 ALA A N 1
ATOM 2588 C CA . ALA A 1 319 ? 5.947 -35.165 -22.365 1.00 30.53 319 ALA A CA 1
ATOM 2589 C C . ALA A 1 319 ? 7.035 -35.800 -21.478 1.00 30.53 319 ALA A C 1
ATOM 2591 O O . ALA A 1 319 ? 7.737 -35.104 -20.741 1.00 30.53 319 ALA A O 1
ATOM 2592 N N . ALA A 1 320 ? 7.134 -37.130 -21.522 1.00 28.55 320 ALA A N 1
ATOM 2593 C CA . ALA A 1 320 ? 8.101 -37.924 -20.766 1.00 28.55 320 ALA A CA 1
ATOM 2594 C C . ALA A 1 320 ? 9.561 -37.544 -21.109 1.00 28.55 320 ALA A C 1
ATOM 2596 O O . ALA A 1 320 ? 9.836 -37.160 -22.248 1.00 28.55 320 ALA A O 1
ATOM 2597 N N . PRO A 1 321 ? 10.512 -37.658 -20.161 1.00 30.23 321 PRO A N 1
ATOM 2598 C CA . PRO A 1 321 ? 11.891 -37.243 -20.396 1.00 30.23 321 PRO A CA 1
ATOM 2599 C C . PRO A 1 321 ? 12.633 -38.258 -21.285 1.00 30.23 321 PRO A C 1
ATOM 2601 O O . PRO A 1 321 ? 12.466 -39.468 -21.093 1.00 30.23 321 PRO A O 1
ATOM 2604 N N . PRO A 1 322 ? 13.494 -37.813 -22.220 1.00 29.97 322 PRO A N 1
ATOM 2605 C CA . PRO A 1 322 ? 14.368 -38.720 -22.946 1.00 29.97 322 PRO A CA 1
ATOM 2606 C C . PRO A 1 322 ? 15.520 -39.173 -22.036 1.0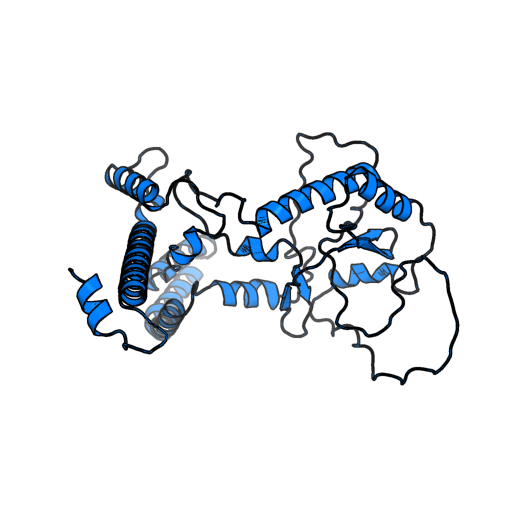0 29.97 322 PRO A C 1
ATOM 2608 O O . PRO A 1 322 ? 16.110 -38.384 -21.298 1.00 29.97 322 PRO A O 1
ATOM 2611 N N . ARG A 1 323 ? 15.839 -40.469 -22.088 1.00 30.41 323 ARG A N 1
ATOM 2612 C CA . ARG A 1 323 ? 17.050 -41.048 -21.490 1.00 30.41 323 ARG A CA 1
ATOM 2613 C C . ARG A 1 323 ? 18.268 -40.654 -22.331 1.00 30.41 323 ARG A C 1
ATOM 2615 O O . ARG A 1 323 ? 18.235 -40.838 -23.543 1.00 30.41 323 ARG A O 1
ATOM 2622 N N . GLY A 1 324 ? 19.355 -40.217 -21.697 1.00 28.94 324 GLY A N 1
ATOM 2623 C CA . GLY A 1 324 ? 20.648 -40.067 -22.371 1.00 28.94 324 GLY A CA 1
ATOM 2624 C C . GLY A 1 324 ? 21.702 -39.344 -21.535 1.00 28.94 324 GLY A C 1
ATOM 2625 O O . GLY A 1 324 ? 21.529 -38.194 -21.162 1.00 28.94 324 GLY A O 1
ATOM 2626 N N . THR A 1 325 ? 22.780 -40.059 -21.239 1.00 32.94 325 THR A N 1
ATOM 2627 C CA . THR A 1 325 ? 23.995 -39.694 -20.494 1.00 32.94 325 THR A CA 1
ATOM 2628 C C . THR A 1 325 ? 24.929 -38.752 -21.269 1.00 32.94 325 THR A C 1
ATOM 2630 O O . THR A 1 325 ? 25.126 -38.966 -22.462 1.00 32.94 325 THR A O 1
ATOM 2633 N N . GLY A 1 326 ? 25.597 -37.801 -20.599 1.00 25.48 326 GLY A N 1
ATOM 2634 C CA . GLY A 1 326 ? 26.724 -37.049 -21.180 1.00 25.48 326 GLY A CA 1
ATOM 2635 C C . GLY A 1 326 ? 27.186 -35.851 -20.338 1.00 25.48 326 GLY A C 1
ATOM 2636 O O . GLY A 1 326 ? 26.375 -35.124 -19.787 1.00 25.48 326 GLY A O 1
ATOM 2637 N N . THR A 1 327 ? 28.498 -35.692 -20.206 1.00 26.14 327 THR A N 1
ATOM 2638 C CA . THR A 1 327 ? 29.262 -34.907 -19.220 1.00 26.14 327 THR A CA 1
ATOM 2639 C C . THR A 1 327 ? 29.616 -33.460 -19.613 1.00 26.14 327 THR A C 1
ATOM 2641 O O . THR A 1 327 ? 29.876 -33.198 -20.777 1.00 26.14 327 THR A O 1
ATOM 2644 N N . LEU A 1 328 ? 29.776 -32.624 -18.571 1.00 30.22 328 LEU A N 1
ATOM 2645 C CA . LEU A 1 328 ? 30.648 -31.441 -18.366 1.00 30.22 328 LEU A CA 1
ATOM 2646 C C . LEU A 1 328 ? 30.621 -30.204 -19.305 1.00 30.22 328 LEU A C 1
ATOM 2648 O O . LEU A 1 328 ? 30.729 -30.292 -20.519 1.00 30.22 328 LEU A O 1
ATOM 2652 N N . SER A 1 329 ? 30.674 -29.046 -18.623 1.00 29.11 329 SER A N 1
ATOM 2653 C CA . SER A 1 329 ? 31.071 -27.682 -19.036 1.00 29.11 329 SER A CA 1
ATOM 2654 C C . SER A 1 329 ? 30.182 -26.899 -20.007 1.00 29.11 329 SER A C 1
ATOM 2656 O O . SER A 1 329 ? 30.379 -26.962 -21.212 1.00 29.11 329 SER A O 1
ATOM 2658 N N . ASP A 1 330 ? 29.319 -26.036 -19.450 1.00 24.77 330 ASP A N 1
ATOM 2659 C CA . ASP A 1 330 ? 28.833 -24.830 -20.137 1.00 24.77 330 ASP A CA 1
ATOM 2660 C C . ASP A 1 330 ? 28.356 -23.758 -19.120 1.00 24.77 330 ASP A C 1
ATOM 2662 O O . ASP A 1 330 ? 27.503 -24.070 -18.281 1.00 24.77 330 ASP A O 1
ATOM 2666 N N . PRO A 1 331 ? 28.879 -22.510 -19.107 1.00 31.34 331 PRO A N 1
ATOM 2667 C CA . PRO A 1 331 ? 28.430 -21.458 -18.200 1.00 31.34 331 PRO A CA 1
ATOM 2668 C C . PRO A 1 331 ? 27.600 -20.400 -18.948 1.00 31.34 331 PRO A C 1
ATOM 2670 O O . PRO A 1 331 ? 28.001 -19.243 -19.052 1.00 31.34 331 PRO A O 1
ATOM 2673 N N . HIS A 1 332 ? 26.415 -20.764 -19.439 1.00 28.02 332 HIS A N 1
ATOM 2674 C CA . HIS A 1 332 ? 25.457 -19.812 -20.014 1.00 28.02 332 HIS A CA 1
ATOM 2675 C C . HIS A 1 332 ? 24.122 -19.852 -19.250 1.00 28.02 332 HIS A C 1
ATOM 2677 O O . HIS A 1 332 ? 23.469 -20.895 -19.226 1.00 28.02 332 HIS A O 1
ATOM 2683 N N . PRO A 1 333 ? 23.646 -18.749 -18.633 1.00 32.91 333 PRO A N 1
ATOM 2684 C CA . PRO A 1 333 ? 22.330 -18.720 -18.016 1.00 32.91 333 PRO A CA 1
ATOM 2685 C C . PRO A 1 333 ? 21.295 -18.277 -19.059 1.00 32.91 333 PRO A C 1
ATOM 2687 O O . PRO A 1 333 ? 20.808 -17.149 -19.021 1.00 32.91 333 PRO A O 1
ATOM 2690 N N . HIS A 1 334 ? 20.954 -19.158 -19.998 1.00 32.34 334 HIS A N 1
ATOM 2691 C CA . HIS A 1 334 ? 19.744 -19.001 -20.805 1.00 32.34 334 HIS A CA 1
ATOM 2692 C C . HIS A 1 334 ? 18.560 -19.653 -20.084 1.00 32.34 334 HIS A C 1
ATOM 2694 O O . HIS A 1 334 ? 18.696 -20.709 -19.467 1.00 32.34 334 HIS A O 1
ATOM 2700 N N . PHE A 1 335 ? 17.386 -19.025 -20.164 1.00 30.56 335 PHE A N 1
ATOM 2701 C CA . PHE A 1 335 ? 16.120 -19.664 -19.812 1.00 30.56 335 PHE A CA 1
ATOM 2702 C C . PHE A 1 335 ? 15.811 -20.725 -20.884 1.00 30.56 335 PHE A C 1
ATOM 2704 O O . PHE A 1 335 ? 15.077 -20.471 -21.835 1.00 30.56 335 PHE A O 1
ATOM 2711 N N . SER A 1 336 ? 16.409 -21.912 -20.769 1.00 28.69 336 SER A N 1
ATOM 2712 C CA . SER A 1 336 ? 15.899 -23.107 -21.438 1.00 28.69 336 SER A CA 1
ATOM 2713 C C . SER A 1 336 ? 14.796 -23.695 -20.558 1.00 28.69 336 SER A C 1
ATOM 2715 O O . SER A 1 336 ? 14.976 -23.955 -19.367 1.00 28.69 336 SER A O 1
ATOM 2717 N N . GLY A 1 337 ? 13.596 -23.811 -21.124 1.00 33.53 337 GLY A N 1
ATOM 2718 C CA . GLY A 1 337 ? 12.427 -24.314 -20.415 1.00 33.53 337 GLY A CA 1
ATOM 2719 C C . GLY A 1 337 ? 12.638 -25.750 -19.939 1.00 33.53 337 GLY A C 1
ATOM 2720 O O . GLY A 1 337 ? 12.735 -26.670 -20.741 1.00 33.53 337 GLY A O 1
ATOM 2721 N N . SER A 1 338 ? 12.667 -25.937 -18.622 1.00 24.20 338 SER A N 1
ATOM 2722 C CA . SER A 1 338 ? 12.431 -27.212 -17.942 1.00 24.20 338 SER A CA 1
ATOM 2723 C C . SER A 1 338 ? 11.399 -26.960 -16.836 1.00 24.20 338 SER A C 1
ATOM 2725 O O . SER A 1 338 ? 11.542 -25.970 -16.113 1.00 24.20 338 SER A O 1
ATOM 2727 N N . PRO A 1 339 ? 10.346 -27.784 -16.683 1.00 30.05 339 PRO A N 1
ATOM 2728 C CA . PRO A 1 339 ? 9.272 -27.516 -15.734 1.00 30.05 339 PRO A CA 1
ATOM 2729 C C . PRO A 1 339 ? 9.685 -27.963 -14.323 1.00 30.05 339 PRO A C 1
ATOM 2731 O O . PRO A 1 339 ? 9.290 -29.026 -13.846 1.00 30.05 339 PRO A O 1
ATOM 2734 N N . GLY A 1 340 ? 10.508 -27.144 -13.668 1.00 27.70 340 GLY A N 1
ATOM 2735 C CA . GLY A 1 340 ? 10.622 -27.080 -12.207 1.00 27.70 340 GLY A CA 1
ATOM 2736 C C . GLY A 1 340 ? 9.498 -26.218 -11.609 1.00 27.70 340 GLY A C 1
ATOM 2737 O O . GLY A 1 340 ? 8.675 -25.699 -12.369 1.00 27.70 340 GLY A O 1
ATOM 2738 N N . PRO A 1 341 ? 9.409 -26.070 -10.272 1.00 25.12 341 PRO A N 1
ATOM 2739 C CA . PRO A 1 341 ? 8.358 -25.265 -9.647 1.00 25.12 341 PRO A CA 1
ATOM 2740 C C . PRO A 1 341 ? 8.379 -23.839 -10.221 1.00 25.12 341 PRO A C 1
ATOM 2742 O O . PRO A 1 341 ? 9.431 -23.378 -10.656 1.00 25.12 341 PRO A O 1
ATOM 2745 N N . ALA A 1 342 ? 7.198 -23.213 -10.288 1.00 30.31 342 ALA A N 1
ATOM 2746 C CA . ALA A 1 342 ? 6.891 -21.937 -10.947 1.00 30.31 342 ALA A CA 1
ATOM 2747 C C . ALA A 1 342 ? 8.086 -20.966 -11.079 1.00 30.31 342 ALA A C 1
ATOM 2749 O O . ALA A 1 342 ? 8.793 -20.763 -10.095 1.00 30.31 342 ALA A O 1
ATOM 2750 N N . PRO A 1 343 ? 8.302 -20.327 -12.249 1.00 35.50 343 PRO A N 1
ATOM 2751 C CA . PRO A 1 343 ? 9.461 -19.468 -12.453 1.00 35.50 343 PRO A CA 1
ATOM 2752 C C . PRO A 1 343 ? 9.475 -18.361 -11.399 1.00 35.50 343 PRO A C 1
ATOM 2754 O O . PRO A 1 343 ? 8.567 -17.528 -11.342 1.00 35.50 343 PRO A O 1
ATOM 2757 N N . ASP A 1 344 ? 10.519 -18.374 -10.570 1.00 36.94 344 ASP A N 1
ATOM 2758 C CA . ASP A 1 344 ? 10.774 -17.351 -9.570 1.00 36.94 344 ASP A CA 1
ATOM 2759 C C . ASP A 1 344 ? 10.769 -15.980 -10.252 1.00 36.94 344 ASP A C 1
ATOM 2761 O O . ASP A 1 344 ? 11.689 -15.600 -10.989 1.00 36.94 344 ASP A O 1
ATOM 2765 N N . THR A 1 345 ? 9.680 -15.248 -10.045 1.00 33.62 345 THR A N 1
ATOM 2766 C CA . THR A 1 345 ? 9.456 -13.965 -10.697 1.00 33.62 345 THR A CA 1
ATOM 2767 C C . THR A 1 345 ? 10.408 -12.938 -10.074 1.00 33.62 345 THR A C 1
ATOM 2769 O O . THR A 1 345 ? 10.649 -12.944 -8.862 1.00 33.62 345 THR A O 1
ATOM 2772 N N . PRO A 1 346 ? 11.019 -12.083 -10.897 1.00 34.16 346 PRO A N 1
ATOM 2773 C CA . PRO A 1 346 ? 12.029 -11.131 -10.463 1.00 34.16 346 PRO A CA 1
ATOM 2774 C C . PRO A 1 346 ? 11.560 -10.097 -9.442 1.00 34.16 346 PRO A C 1
ATOM 2776 O O . PRO A 1 346 ? 10.407 -9.682 -9.422 1.00 34.16 346 PRO A O 1
ATOM 2779 N N . ILE A 1 347 ? 12.523 -9.600 -8.664 1.00 38.03 347 ILE A N 1
ATOM 2780 C CA . ILE A 1 347 ? 12.324 -8.575 -7.628 1.00 38.03 347 ILE A CA 1
ATOM 2781 C C . ILE A 1 347 ? 12.019 -7.189 -8.232 1.00 38.03 347 ILE A C 1
ATOM 2783 O O . ILE A 1 347 ? 11.342 -6.394 -7.592 1.00 38.03 347 ILE A O 1
ATOM 2787 N N . PHE A 1 348 ? 12.502 -6.910 -9.450 1.00 37.91 348 PHE A N 1
ATOM 2788 C CA . PHE A 1 348 ? 12.291 -5.687 -10.239 1.00 37.91 348 PHE A CA 1
ATOM 2789 C C . PHE A 1 348 ? 12.491 -5.999 -11.729 1.00 37.91 348 PHE A C 1
ATOM 2791 O O . PHE A 1 348 ? 13.271 -6.896 -12.050 1.00 37.91 348 PHE A O 1
ATOM 2798 N N . ALA A 1 349 ? 11.845 -5.233 -12.616 1.00 38.94 349 ALA A N 1
ATOM 2799 C CA . ALA A 1 349 ? 12.170 -5.164 -14.040 1.00 38.94 349 ALA A CA 1
ATOM 2800 C C . ALA A 1 349 ? 12.761 -3.780 -14.346 1.00 38.94 349 ALA A C 1
ATOM 2802 O O . ALA A 1 349 ? 12.063 -2.769 -14.284 1.00 38.94 349 ALA A O 1
ATOM 2803 N N . LEU A 1 350 ? 14.056 -3.722 -14.656 1.00 36.06 350 LEU A N 1
ATOM 2804 C CA . LEU A 1 350 ? 14.669 -2.523 -15.228 1.00 36.06 350 LEU A CA 1
ATOM 2805 C C . LEU A 1 350 ? 14.511 -2.598 -16.746 1.00 36.06 350 LEU A C 1
ATOM 2807 O O . LEU A 1 350 ? 15.105 -3.469 -17.378 1.00 36.06 350 LEU A O 1
ATOM 2811 N N . GLY A 1 351 ? 13.701 -1.705 -17.310 1.00 28.14 351 GLY A N 1
ATOM 2812 C CA . GLY A 1 351 ? 13.589 -1.488 -18.750 1.00 28.14 351 GLY A CA 1
ATOM 2813 C C . GLY A 1 351 ? 14.082 -0.091 -19.116 1.00 28.14 351 GLY A C 1
ATOM 2814 O O . GLY A 1 351 ? 13.941 0.848 -18.332 1.00 28.14 351 GLY A O 1
ATOM 2815 N N . ARG A 1 352 ? 14.662 0.067 -20.312 1.00 29.53 352 ARG A N 1
ATOM 2816 C CA . ARG A 1 35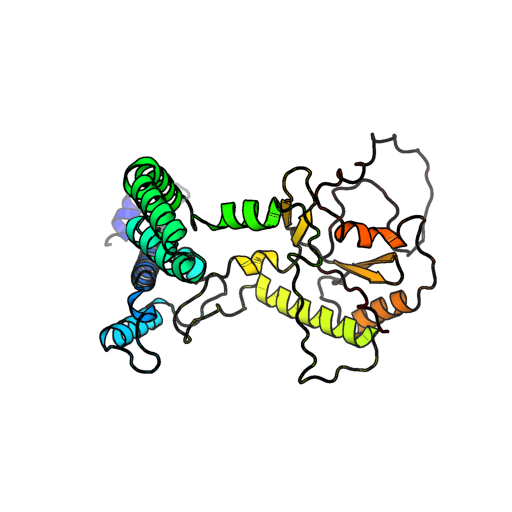2 ? 14.868 1.397 -20.905 1.00 29.53 352 ARG A CA 1
ATOM 2817 C C . ARG A 1 352 ? 13.502 2.070 -21.066 1.00 29.53 352 ARG A C 1
ATOM 2819 O O . ARG A 1 352 ? 12.662 1.566 -21.807 1.00 29.53 352 ARG A O 1
ATOM 2826 N N . THR A 1 353 ? 13.300 3.223 -20.439 1.00 27.33 353 THR A N 1
ATOM 2827 C CA . THR A 1 353 ? 12.380 4.223 -20.983 1.00 27.33 353 THR A CA 1
ATOM 2828 C C . THR A 1 353 ? 13.008 4.768 -22.263 1.00 27.33 353 THR A C 1
ATOM 2830 O O . THR A 1 353 ? 14.215 5.012 -22.311 1.00 27.33 353 THR A O 1
ATOM 2833 N N . CYS A 1 354 ? 12.210 4.855 -23.328 1.00 22.20 354 CYS A N 1
ATOM 2834 C CA . CYS A 1 354 ? 12.645 5.314 -24.644 1.00 22.20 354 CYS A CA 1
ATOM 2835 C C . CYS A 1 354 ? 13.416 6.638 -24.530 1.00 22.20 354 CYS A C 1
ATOM 2837 O O . CYS A 1 354 ? 12.841 7.659 -24.158 1.00 22.20 354 CYS A O 1
ATOM 2839 N N . SER A 1 355 ? 14.703 6.625 -24.873 1.00 24.27 355 SER A N 1
ATOM 2840 C CA . SER A 1 355 ? 15.386 7.820 -25.358 1.00 24.27 355 SER A CA 1
ATOM 2841 C C . SER A 1 355 ? 14.867 8.075 -26.771 1.00 24.27 355 SER A C 1
ATOM 2843 O O . SER A 1 355 ? 14.991 7.184 -27.616 1.00 24.27 355 SER A O 1
ATOM 2845 N N . ARG A 1 356 ? 14.227 9.230 -26.984 1.00 27.33 356 ARG A N 1
ATOM 2846 C CA . ARG A 1 356 ? 14.010 9.768 -28.333 1.00 27.33 356 ARG A CA 1
ATOM 2847 C C . ARG A 1 356 ? 15.340 9.981 -29.037 1.00 27.33 356 ARG A C 1
ATOM 2849 O O . ARG A 1 356 ? 16.316 10.306 -28.320 1.00 27.33 356 ARG A O 1
#

Radius of gyration: 29.07 Å; chains: 1; bounding box: 67×68×80 Å

Organism: Sphenodon punctatus (NCBI:txid8508)

InterPro domains:
  IPR000542 Acyltransferase ChoActase/COT/CPT [PS00439] (91-106)
  IPR000542 Acyltransferase ChoActase/COT/CPT [PTHR22589] (66-308)
  IPR023213 Chloramphenicol acetyltransferase-like domain superfamily [G3DSA:3.30.559.10] (91-149)
  IPR039551 Choline/Carnitine o-acyltransferase, domain 1 and 2 [PF00755] (94-308)
  IPR042231 Choline/Carnitine o-acyltransferase, domain 2 [G3DSA:3.30.559.70] (150-308)

Sequence (356 aa):
MGMIGKIKEHLPVSEYLSDQGQNVLSALAFSTVLWLALILTMRSILKLLLCYHGWMYEEFGKMSNTTKIWLALVKIFAGRTPMLYSYQASLPRLPVPAIKDTMQRYLESVRPLMTDAEFNRMTGLARDFERSLGPRLQWYLKVKSWWASNYVSDWWEEYVYLRGRSPLMVNSNYYGMDFLYVTPTPVQAARAGNVVYAMLLYRRKLTREEIKPLMIQGTLPMCSAQYERMFNSTRLPGVEADTIQHLRDSQHIAVYHAGRFFRIWLYHNGRLLRPRELQAQFQRILDDATPPLPGEAKLAALTAGNRSVSPPPQAGPRAAPPRGTGTLSDPHPHFSGSPGPAPDTPIFALGRTCSR

pLDDT: mean 83.35, std 21.15, range [22.2, 98.5]

Foldseek 3Di:
DPQLVVQLVPDDDDPPADPVNSSVVSVVVVVVVVVVVVVVVLLQQLLVLLPDDVQVVDDPPDDDPVVVVSLVSLQVSVDDQDFACNNLSSHYEDDDDDLVVVLVVVLVVCVVVDDPVVSVVSNVVSVCCNPPVVVVVSVVLVVCSVVDSYSCPVVCCWVVPFQAQAFCPPPPDDDDDDPPPDDDDPQPLLVVLVVVVVVVVVVVCVVVSVDDFDADVNRHGDDNVVSQQLWQWDWAQDQRTIDIDHDPDDQWAWEDDQLDIDIDGQDDPNDGDHSVRSSVVSVVVVPDPDHDDVCSSCPVVVSRHGSNPHHDDDDDDDDDDDDDDDDDDDPDPDPDDDDDPDPRHGGDYDDDDDDD